Protein AF-A0A7W7VFX5-F1 (afdb_monomer)

Solvent-accessible surface area (backbone atoms only — not comparable to full-atom values): 17424 Å² total; per-residue (Å²): 132,71,77,41,64,63,96,66,53,49,67,55,54,52,58,44,56,65,53,54,77,73,55,81,74,46,81,63,92,45,73,46,78,49,72,49,99,90,44,59,33,40,24,37,66,71,34,35,37,36,69,44,30,36,23,69,52,32,65,64,52,46,64,48,51,53,58,31,52,53,50,45,40,73,73,45,44,69,74,45,79,44,63,26,80,81,29,77,55,56,93,85,45,57,77,94,73,54,53,69,41,9,60,61,17,50,51,39,42,74,52,67,22,59,46,31,45,31,29,53,55,90,73,25,24,44,33,45,36,60,20,34,89,73,65,49,88,62,16,29,31,35,39,37,41,29,56,29,66,49,74,49,70,83,47,47,70,57,32,23,78,75,29,70,55,42,39,26,36,54,62,40,39,51,87,42,29,55,60,39,43,54,53,57,67,74,54,85,52,61,83,67,44,51,50,43,36,68,21,36,74,55,32,51,67,38,40,71,83,47,80,56,54,56,96,88,57,56,40,51,63,55,45,54,52,40,53,51,45,36,50,33,49,66,70,72,42,68,66,72,70,52,41,68,82,42,43,81,62,49,67,66,60,37,31,74,72,59,50,29,41,78,78,48,73,42,87,36,97,91,49,99,57,60,26,34,32,33,29,33,67,87,78,63,53,36,26,42,35,43,80,48,76,80,96,56,79,35,26,49,49,40,82,47,81,81,77,75,76,79,87,126

pLDDT: mean 91.4, std 10.57, range [32.53, 98.56]

Radius of gyration: 27.79 Å; Cα contacts (8 Å, |Δi|>4): 516; chains: 1; bounding box: 71×41×81 Å

Nearest PDB structures (foldseek):
  1wj2-assembly1_A  TM=5.882E-01  e=2.064E+00  Arabidopsis thaliana
  6tc7-assembly1_AAA  TM=6.667E-01  e=5.594E+00  Glycine max
  6tca-assembly4_G  TM=7.191E-01  e=8.513E+00  Homo sapiens
  6tca-assembly3_E  TM=6.931E-01  e=9.455E+00  Homo sapiens

Structure (mmCIF, N/CA/C/O backbone):
data_AF-A0A7W7VFX5-F1
#
_entry.id   AF-A0A7W7VFX5-F1
#
loop_
_atom_site.group_PDB
_atom_site.id
_atom_site.type_symbol
_atom_site.label_atom_id
_atom_site.label_alt_id
_atom_site.label_comp_id
_atom_site.label_asym_id
_atom_site.label_entity_id
_atom_site.label_seq_id
_atom_site.pdbx_PDB_ins_code
_atom_site.Cartn_x
_atom_site.Cartn_y
_atom_site.Cartn_z
_atom_site.occupancy
_atom_site.B_iso_or_equiv
_atom_site.auth_seq_id
_atom_site.auth_comp_id
_atom_site.auth_asym_id
_atom_site.auth_atom_id
_atom_site.pdbx_PDB_model_num
ATOM 1 N N . MET A 1 1 ? -10.359 0.666 37.524 1.00 55.62 1 MET A N 1
ATOM 2 C CA . MET A 1 1 ? -11.045 0.035 36.383 1.00 55.62 1 MET A CA 1
ATOM 3 C C . MET A 1 1 ? -11.933 -1.031 36.972 1.00 55.62 1 MET A C 1
ATOM 5 O O . MET A 1 1 ? -11.445 -1.805 37.788 1.00 55.62 1 MET A O 1
ATOM 9 N N . THR A 1 2 ? -13.227 -0.952 36.695 1.00 68.56 2 THR A N 1
ATOM 10 C CA . THR A 1 2 ? -14.201 -1.969 37.089 1.00 68.56 2 THR A CA 1
ATOM 11 C C . THR A 1 2 ? -13.868 -3.254 36.339 1.00 68.56 2 THR A C 1
ATOM 13 O O . THR A 1 2 ? -13.457 -3.180 35.185 1.00 68.56 2 THR A O 1
ATOM 16 N N . ASP A 1 3 ? -13.962 -4.393 37.020 1.00 87.94 3 ASP A N 1
ATOM 17 C CA . ASP A 1 3 ? -13.802 -5.707 36.399 1.00 87.94 3 ASP A CA 1
ATOM 18 C C . ASP A 1 3 ? -15.063 -5.977 35.567 1.00 87.94 3 ASP A C 1
ATOM 20 O O . ASP A 1 3 ? -16.127 -6.241 36.130 1.00 87.94 3 ASP A O 1
ATOM 24 N N . GLU A 1 4 ? -14.975 -5.766 34.255 1.00 94.25 4 GLU A N 1
ATOM 25 C CA . GLU A 1 4 ? -16.132 -5.716 33.362 1.00 94.25 4 GLU A CA 1
ATOM 26 C C . GLU A 1 4 ? -15.809 -6.334 31.999 1.00 94.25 4 GLU A C 1
ATOM 28 O O . GLU A 1 4 ? -14.757 -6.077 31.409 1.00 94.25 4 GLU A O 1
ATOM 33 N N . ILE A 1 5 ? -16.731 -7.155 31.501 1.00 95.25 5 ILE A N 1
ATOM 34 C CA . ILE A 1 5 ? -16.738 -7.727 30.154 1.00 95.25 5 ILE A CA 1
ATOM 35 C C . ILE A 1 5 ? -18.142 -7.498 29.607 1.00 95.25 5 ILE A C 1
ATOM 37 O O . ILE A 1 5 ? -19.113 -7.688 30.341 1.00 95.25 5 ILE A O 1
ATOM 41 N N . VAL A 1 6 ? -18.252 -7.098 28.341 1.00 96.19 6 VAL A N 1
ATOM 42 C CA . VAL A 1 6 ? -19.557 -6.887 27.706 1.00 96.19 6 VAL A CA 1
ATOM 43 C C . VAL A 1 6 ? -20.391 -8.170 27.739 1.00 96.19 6 VAL A C 1
ATOM 45 O O . VAL A 1 6 ? -19.909 -9.251 27.393 1.00 96.19 6 VAL A O 1
ATOM 48 N N . ASP A 1 7 ? -21.658 -8.050 28.132 1.00 96.38 7 ASP A N 1
ATOM 49 C CA . ASP A 1 7 ? -22.622 -9.154 28.103 1.00 96.38 7 ASP A CA 1
ATOM 50 C C . ASP A 1 7 ? -23.243 -9.266 26.704 1.00 96.38 7 ASP A C 1
ATOM 52 O O . ASP A 1 7 ? -24.394 -8.902 26.467 1.00 96.38 7 ASP A O 1
ATOM 56 N N . ALA A 1 8 ? -22.431 -9.699 25.738 1.00 96.75 8 ALA A N 1
ATOM 57 C CA . ALA A 1 8 ? -22.843 -9.862 24.351 1.00 96.75 8 ALA A CA 1
ATOM 58 C C . ALA A 1 8 ? -22.261 -11.130 23.729 1.00 96.75 8 ALA A C 1
ATOM 60 O O . ALA A 1 8 ? -21.139 -11.556 24.017 1.00 96.75 8 ALA A O 1
ATOM 61 N N . SER A 1 9 ? -23.032 -11.726 22.821 1.00 98.00 9 SER A N 1
ATOM 62 C CA . SER A 1 9 ? -22.535 -12.836 22.007 1.00 98.00 9 SER A CA 1
ATOM 63 C C . SER A 1 9 ? -21.506 -12.347 20.975 1.00 98.00 9 SER A C 1
ATOM 65 O O . SER A 1 9 ? -21.605 -11.214 20.496 1.00 98.00 9 SER A O 1
ATOM 67 N N . PRO A 1 10 ? -20.549 -13.194 20.557 1.00 98.19 10 PRO A N 1
ATOM 68 C CA . PRO A 1 10 ? -19.647 -12.883 19.449 1.00 98.19 10 PRO A CA 1
ATOM 69 C C . PRO A 1 10 ? -20.377 -12.446 18.167 1.00 98.19 10 PRO A C 1
ATOM 71 O O . PRO A 1 10 ? -19.910 -11.553 17.467 1.00 98.19 10 PRO A O 1
ATOM 74 N N . GLU A 1 11 ? -21.534 -13.040 17.868 1.00 98.38 11 GLU A N 1
ATOM 75 C CA . GLU A 1 11 ? -22.373 -12.692 16.720 1.00 98.38 11 GLU A CA 1
ATOM 76 C C . GLU A 1 11 ? -22.960 -11.281 16.838 1.00 98.38 11 GLU A C 1
ATOM 78 O O . GLU A 1 11 ? -22.934 -10.527 15.865 1.00 98.38 11 GLU A O 1
ATOM 83 N N . GLN A 1 12 ? -23.445 -10.908 18.027 1.00 98.38 12 GLN A N 1
ATOM 84 C CA . GLN A 1 12 ? -23.925 -9.553 18.307 1.00 98.38 12 GLN A CA 1
ATOM 85 C C . GLN A 1 12 ? -22.792 -8.537 18.163 1.00 98.38 12 GLN A C 1
ATOM 87 O O . GLN A 1 12 ? -22.972 -7.518 17.506 1.00 98.38 12 GLN A O 1
ATOM 92 N N . VAL A 1 13 ? -21.602 -8.840 18.694 1.00 98.38 13 VAL A N 1
ATOM 93 C CA . VAL A 1 13 ? -20.427 -7.970 18.546 1.00 98.38 13 VAL A CA 1
ATOM 94 C C . VAL A 1 13 ? -20.084 -7.761 17.066 1.00 98.38 13 VAL A C 1
ATOM 96 O O . VAL A 1 13 ? -19.883 -6.624 16.652 1.00 98.38 13 VAL A O 1
ATOM 99 N N . VAL A 1 14 ? -20.073 -8.814 16.237 1.00 98.12 14 VAL A N 1
ATOM 100 C CA . VAL A 1 14 ? -19.849 -8.669 14.783 1.00 98.12 14 VAL A CA 1
ATOM 101 C C . VAL A 1 14 ? -20.925 -7.801 14.129 1.00 98.12 14 VAL A C 1
ATOM 103 O O . VAL A 1 14 ? -20.581 -6.933 13.332 1.00 98.12 14 VAL A O 1
ATOM 106 N N . ALA A 1 15 ? -22.200 -7.984 14.475 1.00 97.94 15 ALA A N 1
ATOM 107 C CA . ALA A 1 15 ? -23.288 -7.176 13.922 1.00 97.94 15 ALA A CA 1
ATOM 108 C C . ALA A 1 15 ? -23.163 -5.684 14.283 1.00 97.94 15 ALA A C 1
ATOM 110 O O . ALA A 1 15 ? -23.442 -4.827 13.444 1.00 97.94 15 ALA A O 1
ATOM 111 N N . VAL A 1 16 ? -22.699 -5.361 15.495 1.00 98.38 16 VAL A N 1
ATOM 112 C CA . VAL A 1 16 ? -22.400 -3.976 15.893 1.00 98.38 16 VAL A CA 1
ATOM 113 C C . VAL A 1 16 ? -21.209 -3.423 15.112 1.00 98.38 16 VAL A C 1
ATOM 115 O O . VAL A 1 16 ? -21.292 -2.315 14.591 1.00 98.38 16 VAL A O 1
ATOM 118 N N . ILE A 1 17 ? -20.134 -4.202 14.946 1.00 98.06 17 ILE A N 1
ATOM 119 C CA . ILE A 1 17 ? -18.950 -3.787 14.174 1.00 98.06 17 ILE A CA 1
ATOM 120 C C . ILE A 1 17 ? -19.313 -3.396 12.738 1.00 98.06 17 ILE A C 1
ATOM 122 O O . ILE A 1 17 ? -18.760 -2.439 12.202 1.00 98.06 17 ILE A O 1
ATOM 126 N N . GLU A 1 18 ? -20.238 -4.117 12.106 1.00 96.81 18 GLU A N 1
ATOM 127 C CA . GLU A 1 18 ? -20.680 -3.790 10.747 1.00 96.81 18 GLU A CA 1
ATOM 128 C C . GLU A 1 18 ? -21.424 -2.457 10.672 1.00 96.81 18 GLU A C 1
ATOM 130 O O . GLU A 1 18 ? -21.267 -1.738 9.691 1.00 96.81 18 GLU A O 1
ATOM 135 N N . GLN A 1 19 ? -22.174 -2.106 11.716 1.00 97.81 19 GLN A N 1
ATOM 136 C CA . GLN A 1 19 ? -22.872 -0.823 11.814 1.00 97.81 19 GLN A CA 1
ATOM 137 C C . GLN A 1 19 ? -21.924 0.32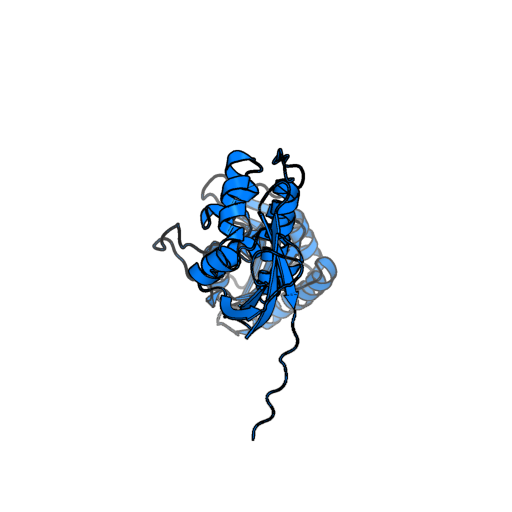8 12.177 1.00 97.81 19 GLN A C 1
ATOM 139 O O . GLN A 1 19 ? -22.171 1.468 11.791 1.00 97.81 19 GLN A O 1
ATOM 144 N N . MET A 1 20 ? -20.815 0.045 12.874 1.00 97.56 20 MET A N 1
ATOM 145 C CA . MET A 1 20 ? -19.829 1.066 13.250 1.00 97.56 20 MET A CA 1
ATOM 146 C C . MET A 1 20 ? -19.236 1.792 12.036 1.00 97.56 20 MET A C 1
ATOM 148 O O . MET A 1 20 ? -18.882 2.954 12.167 1.00 97.56 20 MET A O 1
ATOM 152 N N . ALA A 1 21 ? -19.146 1.154 10.863 1.00 91.88 21 ALA A N 1
ATOM 153 C CA . ALA A 1 21 ? -18.619 1.789 9.649 1.00 91.88 21 ALA A CA 1
ATOM 154 C C . ALA A 1 21 ? -19.492 2.953 9.131 1.00 91.88 21 ALA A C 1
ATOM 156 O O . ALA A 1 21 ? -18.992 3.822 8.419 1.00 91.88 21 ALA A O 1
ATOM 157 N N . ASP A 1 22 ? -20.774 2.978 9.506 1.00 94.88 22 ASP A N 1
ATOM 158 C CA . ASP A 1 22 ? -21.738 4.008 9.105 1.00 94.88 22 ASP A CA 1
ATOM 159 C C . ASP A 1 22 ? -21.928 5.098 10.181 1.00 94.88 22 ASP A C 1
ATOM 161 O O . ASP A 1 22 ? -22.740 6.013 10.009 1.00 94.88 22 ASP A O 1
ATOM 165 N N . LEU A 1 23 ? -21.202 5.019 11.305 1.00 96.38 23 LEU A N 1
ATOM 166 C CA . LEU A 1 23 ? -21.279 6.018 12.368 1.00 96.38 23 LEU A CA 1
ATOM 167 C C . LEU A 1 23 ? -20.702 7.371 11.912 1.00 96.38 23 LEU A C 1
ATOM 169 O O . LEU A 1 23 ? -19.750 7.429 11.131 1.00 96.38 23 LEU A O 1
ATOM 173 N N . PRO A 1 24 ? -21.244 8.492 12.419 1.00 94.62 24 PRO A N 1
ATOM 174 C CA . PRO A 1 24 ? -20.716 9.810 12.102 1.00 94.62 24 PRO A CA 1
ATOM 175 C C . PRO A 1 24 ? -19.323 10.014 12.707 1.00 94.62 24 PRO A C 1
ATOM 177 O O . PRO A 1 24 ? -19.035 9.564 13.819 1.00 94.62 24 PRO A O 1
ATOM 180 N N . TRP A 1 25 ? -18.489 10.764 11.990 1.00 93.06 25 TRP A N 1
ATOM 181 C CA . TRP A 1 25 ? -17.174 11.208 12.447 1.00 93.06 25 TRP A CA 1
ATOM 182 C C . TRP A 1 25 ? -17.279 12.599 13.091 1.00 93.06 25 TRP A C 1
ATOM 184 O O . TRP A 1 25 ? -17.949 13.463 12.519 1.00 93.06 25 TRP A O 1
ATOM 194 N N . PRO A 1 26 ? -16.654 12.842 14.258 1.00 91.19 26 PRO A N 1
ATOM 195 C CA . PRO A 1 26 ? -16.599 14.171 14.855 1.00 91.19 26 PRO A CA 1
ATOM 196 C C . PRO A 1 26 ? -15.702 15.113 14.050 1.00 91.19 26 PRO A C 1
ATOM 198 O O . PRO A 1 26 ? -14.710 14.694 13.451 1.00 91.19 26 PRO A O 1
ATOM 201 N N . ASP A 1 27 ? -16.016 16.406 14.116 1.00 85.38 27 ASP A N 1
ATOM 202 C CA . ASP A 1 27 ? -15.108 17.464 13.684 1.00 85.38 27 ASP A CA 1
ATOM 203 C C . ASP A 1 27 ? -14.115 17.779 14.820 1.00 85.38 27 ASP A C 1
ATOM 205 O O . ASP A 1 27 ? -14.511 18.171 15.918 1.00 85.38 27 ASP A O 1
ATOM 209 N N . GLY A 1 28 ? -12.812 17.652 14.561 1.00 85.88 28 GLY A N 1
ATOM 210 C CA . GLY A 1 28 ? -11.766 17.963 15.546 1.00 85.88 28 GLY A CA 1
ATOM 211 C C . GLY A 1 28 ? -11.535 16.857 16.584 1.00 85.88 28 GLY A C 1
ATOM 212 O O . GLY A 1 28 ? -11.651 15.677 16.275 1.00 85.88 28 GLY A O 1
ATOM 213 N N . ASP A 1 29 ? -11.165 17.235 17.810 1.00 85.81 29 ASP A N 1
ATOM 214 C CA . ASP A 1 29 ? -10.692 16.303 18.853 1.00 85.81 29 ASP A CA 1
ATOM 215 C C . ASP A 1 29 ? -11.802 15.796 19.799 1.00 85.81 29 ASP A C 1
ATOM 217 O O . ASP A 1 29 ? -11.522 15.210 20.849 1.00 85.81 29 ASP A O 1
ATOM 221 N N . GLU A 1 30 ? -13.070 16.047 19.469 1.00 92.25 30 GLU A N 1
ATOM 222 C CA . GLU A 1 30 ? -14.201 15.605 20.286 1.00 92.25 30 GLU A CA 1
ATOM 223 C C . GLU A 1 30 ? -14.422 14.089 20.176 1.00 92.25 30 GLU A C 1
ATOM 225 O O . GLU A 1 30 ? -14.208 13.478 19.128 1.00 92.25 30 GLU A O 1
ATOM 230 N N . TRP A 1 31 ? -14.875 13.479 21.275 1.00 95.12 31 TRP A N 1
ATOM 231 C CA . TRP A 1 31 ? -15.320 12.088 21.294 1.00 95.12 31 TRP A CA 1
ATOM 232 C C . TRP A 1 31 ? -16.848 12.038 21.270 1.00 95.12 31 TRP A C 1
ATOM 234 O O . TRP A 1 31 ? -17.496 12.685 22.092 1.00 95.12 31 TRP A O 1
ATOM 244 N N . LEU A 1 32 ? -17.423 11.257 20.354 1.00 96.38 32 LEU A N 1
ATOM 245 C CA . LEU A 1 32 ? -18.864 11.003 20.292 1.00 96.38 32 LEU A CA 1
ATOM 246 C C . LEU A 1 32 ? -19.178 9.669 20.955 1.00 96.38 32 LEU A C 1
ATOM 248 O O . LEU A 1 32 ? -18.632 8.647 20.554 1.00 96.38 32 LEU A O 1
ATOM 252 N N . GLU A 1 33 ? -20.076 9.668 21.929 1.00 97.50 33 GLU A N 1
ATOM 253 C CA . GLU A 1 33 ? -20.611 8.440 22.517 1.00 97.50 33 GLU A CA 1
ATOM 254 C C . GLU A 1 33 ? -21.741 7.889 21.643 1.00 97.50 33 GLU A C 1
ATOM 256 O O . GLU A 1 33 ? -22.510 8.646 21.041 1.00 97.50 33 GLU A O 1
ATOM 261 N N . TRP A 1 34 ? -21.842 6.567 21.562 1.00 98.12 34 TRP A N 1
ATOM 262 C CA . TRP A 1 34 ? -22.899 5.887 20.822 1.00 98.12 34 TRP A CA 1
ATOM 263 C C . TRP A 1 34 ? -23.291 4.578 21.502 1.00 98.12 34 TRP A C 1
ATOM 265 O O . TRP A 1 34 ? -22.509 3.986 22.244 1.00 98.12 34 TRP A O 1
ATOM 275 N N . GLU A 1 35 ? -24.505 4.119 21.206 1.00 98.00 35 GLU A N 1
ATOM 276 C CA . GLU A 1 35 ? -25.042 2.833 21.644 1.00 98.00 35 GLU A CA 1
ATOM 277 C C . GLU A 1 35 ? -25.682 2.132 20.438 1.00 98.00 35 GLU A C 1
ATOM 279 O O . GLU A 1 35 ? -26.505 2.724 19.735 1.00 98.00 35 GLU A O 1
ATOM 284 N N . ILE A 1 36 ? -25.298 0.880 20.181 1.00 97.88 36 ILE A N 1
ATOM 285 C CA . ILE A 1 36 ? -25.863 0.031 19.124 1.00 97.88 36 ILE A CA 1
ATOM 286 C C . ILE A 1 36 ? -26.136 -1.343 19.728 1.00 97.88 36 ILE A C 1
ATOM 288 O O . ILE A 1 36 ? -25.232 -1.976 20.265 1.00 97.88 36 ILE A O 1
ATOM 292 N N . ASP A 1 37 ? -27.381 -1.813 19.638 1.00 96.44 37 ASP A N 1
ATOM 293 C CA . ASP A 1 37 ? -27.804 -3.123 20.153 1.00 96.44 37 ASP A CA 1
ATOM 294 C C . ASP A 1 37 ? -27.365 -3.385 21.612 1.00 96.44 37 ASP A C 1
ATOM 296 O O . ASP A 1 37 ? -26.966 -4.497 21.964 1.00 96.44 37 ASP A O 1
ATOM 300 N N . GLY A 1 38 ? -27.427 -2.351 22.462 1.00 96.88 38 GLY A N 1
ATOM 301 C CA . GLY A 1 38 ? -27.051 -2.409 23.880 1.00 96.88 38 GLY A CA 1
ATOM 302 C C . GLY A 1 38 ? -25.543 -2.421 24.153 1.00 96.88 38 GLY A C 1
ATOM 303 O O . GLY A 1 38 ? -25.141 -2.596 25.301 1.00 96.88 38 GLY A O 1
ATOM 304 N N . LEU A 1 39 ? -24.709 -2.262 23.122 1.00 97.88 39 LEU A N 1
ATOM 305 C CA . LEU A 1 39 ? -23.271 -2.066 23.258 1.00 97.88 39 LEU A CA 1
ATOM 306 C C . LEU A 1 39 ? -22.930 -0.587 23.121 1.00 97.88 39 LEU A C 1
ATOM 308 O O . LEU A 1 39 ? -23.283 0.054 22.130 1.00 97.88 39 LEU A O 1
ATOM 312 N N . GLU A 1 40 ? -22.210 -0.074 24.110 1.00 98.00 40 GLU A N 1
ATOM 313 C CA . GLU A 1 40 ? -21.736 1.302 24.144 1.00 98.00 40 GLU A CA 1
ATOM 314 C C . GLU A 1 40 ? -20.324 1.402 23.567 1.00 98.00 40 GLU A C 1
ATOM 316 O O . GLU A 1 40 ? -19.471 0.530 23.759 1.00 98.00 40 GLU A O 1
ATOM 321 N N . GLY A 1 41 ? -20.057 2.505 22.883 1.00 97.62 41 GLY A N 1
ATOM 322 C CA . GLY A 1 41 ? -18.732 2.806 22.381 1.00 97.62 41 GLY A CA 1
ATOM 323 C C . GLY A 1 41 ? -18.532 4.289 22.146 1.00 97.62 41 GLY A C 1
ATOM 324 O O . GLY A 1 41 ? -19.373 5.127 22.479 1.00 97.62 41 GLY A O 1
ATOM 325 N N . GLN A 1 42 ? -17.363 4.618 21.609 1.00 97.69 42 GLN A N 1
ATOM 326 C CA . GLN A 1 42 ? -16.977 6.000 21.369 1.00 97.69 42 GLN A CA 1
ATOM 327 C C . GLN A 1 42 ? -16.350 6.164 19.988 1.00 97.69 42 GLN A C 1
ATOM 329 O O . GLN A 1 42 ? -15.716 5.252 19.467 1.00 97.69 42 GLN A O 1
ATOM 334 N N . THR A 1 43 ? -16.501 7.335 19.389 1.00 97.31 43 THR A N 1
ATOM 335 C CA . THR A 1 43 ? -15.885 7.704 18.115 1.00 97.31 43 THR A CA 1
ATOM 336 C C . THR A 1 43 ? -14.966 8.891 18.330 1.00 97.31 43 THR A C 1
ATOM 338 O O . THR A 1 43 ? -15.389 9.880 18.916 1.00 97.31 43 THR A O 1
ATOM 341 N N . SER A 1 44 ? -13.741 8.817 17.821 1.00 95.06 44 SER A N 1
ATOM 342 C CA . SER A 1 44 ? -12.844 9.968 17.660 1.00 95.06 44 SER A CA 1
ATOM 343 C C . SER A 1 44 ? -12.662 10.294 16.177 1.00 95.06 44 SER A C 1
ATOM 345 O O . SER A 1 44 ? -13.169 9.577 15.318 1.00 95.06 44 SER A O 1
ATOM 347 N N . PHE A 1 45 ? -11.879 11.323 15.848 1.00 92.25 45 PHE A N 1
ATOM 348 C CA . PHE A 1 45 ? -11.528 11.641 14.455 1.00 92.25 45 PHE A CA 1
ATOM 349 C C . PHE A 1 45 ? -10.794 10.506 13.711 1.00 92.25 45 PHE A C 1
ATOM 351 O O . PHE A 1 45 ? -10.686 10.543 12.487 1.00 92.25 45 PHE A O 1
ATOM 358 N N . LEU A 1 46 ? -10.231 9.532 14.438 1.00 92.56 46 LEU A N 1
ATOM 359 C CA . LEU A 1 46 ? -9.407 8.462 13.872 1.00 92.56 46 LEU A CA 1
ATOM 360 C C . LEU A 1 46 ? -10.156 7.136 13.730 1.00 92.56 46 LEU A C 1
ATOM 362 O O . LEU A 1 46 ? -9.936 6.408 12.762 1.00 92.56 46 LEU A O 1
ATOM 366 N N . MET A 1 47 ? -10.980 6.785 14.719 1.00 96.19 47 MET A N 1
ATOM 367 C CA . MET A 1 47 ? -11.645 5.482 14.774 1.00 96.19 47 MET A CA 1
ATOM 368 C C . MET A 1 47 ? -12.939 5.491 15.595 1.00 96.19 47 MET A C 1
ATOM 370 O O . MET A 1 47 ? -13.109 6.301 16.509 1.00 96.19 47 MET A O 1
ATOM 374 N N . HIS A 1 48 ? -13.764 4.477 15.358 1.00 98.00 48 HIS A N 1
ATOM 375 C CA . HIS A 1 48 ? -14.791 4.006 16.281 1.00 98.00 48 HIS A CA 1
ATOM 376 C C . HIS A 1 48 ? -14.193 2.938 17.205 1.00 98.00 48 HIS A C 1
ATOM 378 O O . HIS A 1 48 ? -13.477 2.047 16.747 1.00 98.00 48 HIS A O 1
ATOM 384 N N . VAL A 1 49 ? -14.484 3.010 18.498 1.00 98.00 49 VAL A N 1
ATOM 385 C CA . VAL A 1 49 ? -13.977 2.117 19.542 1.00 98.00 49 VAL A CA 1
ATOM 386 C C . VAL A 1 49 ? -15.150 1.440 20.229 1.00 98.00 49 VAL A C 1
ATOM 388 O O . VAL A 1 49 ? -16.011 2.113 20.789 1.00 98.00 49 VAL A O 1
ATOM 391 N N . LEU A 1 50 ? -15.134 0.112 20.231 1.00 98.44 50 LEU A N 1
ATOM 392 C CA . LEU A 1 50 ? -16.024 -0.736 21.013 1.00 98.44 50 LEU A CA 1
ATOM 393 C C . LEU A 1 50 ? -15.200 -1.445 22.101 1.00 98.44 50 LEU A C 1
ATOM 395 O O . LEU A 1 50 ? -14.474 -2.400 21.791 1.00 98.44 50 LEU A O 1
ATOM 399 N N . PRO A 1 51 ? -15.254 -0.994 23.365 1.00 97.88 51 PRO A N 1
ATOM 400 C CA . PRO A 1 51 ? -14.652 -1.718 24.478 1.00 97.88 51 PRO A CA 1
ATOM 401 C C . PRO A 1 51 ? -15.322 -3.088 24.638 1.00 97.88 51 PRO A C 1
ATOM 403 O O . PRO A 1 51 ? -16.542 -3.177 24.679 1.00 97.88 51 PRO A O 1
ATOM 406 N N . LEU A 1 52 ? -14.537 -4.164 24.740 1.00 97.88 52 LEU A N 1
ATOM 407 C CA . LEU A 1 52 ? -15.065 -5.510 25.011 1.00 97.88 52 LEU A CA 1
ATOM 408 C C . LEU A 1 52 ? -14.905 -5.903 26.481 1.00 97.88 52 LEU A C 1
ATOM 410 O O . LEU A 1 52 ? -15.674 -6.711 26.995 1.00 97.88 52 LEU A O 1
ATOM 414 N N . GLY A 1 53 ? -13.901 -5.352 27.162 1.00 96.25 53 GLY A N 1
ATOM 415 C CA . GLY A 1 53 ? -13.747 -5.539 28.596 1.00 96.25 53 GLY A CA 1
ATOM 416 C C . GLY A 1 53 ? -12.393 -5.108 29.143 1.00 96.25 53 GLY A C 1
ATOM 417 O O . GLY A 1 53 ? -11.408 -4.982 28.409 1.00 96.25 53 GLY A O 1
ATOM 418 N N . ALA A 1 54 ? -12.360 -4.913 30.457 1.00 96.50 54 ALA A N 1
ATOM 419 C CA . ALA A 1 54 ? -11.172 -4.749 31.279 1.00 96.50 54 ALA A CA 1
ATOM 420 C C . ALA A 1 54 ? -11.355 -5.595 32.548 1.00 96.50 54 ALA A C 1
ATOM 422 O O . ALA A 1 54 ? -12.178 -5.270 33.395 1.00 96.50 54 ALA A O 1
ATOM 423 N N . THR A 1 55 ? -10.612 -6.692 32.678 1.00 96.31 55 THR A N 1
ATOM 424 C CA . THR A 1 55 ? -10.882 -7.727 33.685 1.00 96.31 55 THR A CA 1
ATOM 425 C C . THR A 1 55 ? -9.609 -8.314 34.281 1.00 96.31 55 THR A C 1
ATOM 427 O O . THR A 1 55 ? -8.562 -8.358 33.631 1.00 96.31 55 THR A O 1
ATOM 430 N N . SER A 1 56 ? -9.690 -8.786 35.524 1.00 95.19 56 SER A N 1
ATOM 431 C CA . SER A 1 56 ? -8.639 -9.623 36.110 1.00 95.19 56 SER A CA 1
ATOM 432 C C . SER A 1 56 ? -8.709 -11.083 35.625 1.00 95.19 56 SER A C 1
ATOM 434 O O . SER A 1 56 ? -7.714 -11.807 35.698 1.00 95.19 56 SER A O 1
ATOM 436 N N . ASP A 1 57 ? -9.849 -11.510 35.066 1.00 95.31 57 ASP A N 1
ATOM 437 C CA . ASP A 1 57 ? -10.071 -12.849 34.520 1.00 95.31 57 ASP A CA 1
ATOM 438 C C . ASP A 1 57 ? -9.742 -12.898 33.020 1.00 95.31 57 ASP A C 1
ATOM 440 O O . ASP A 1 57 ? -10.598 -12.783 32.136 1.00 95.31 57 ASP A O 1
ATOM 444 N N . ALA A 1 58 ? -8.459 -13.108 32.722 1.00 95.50 58 ALA A N 1
ATOM 445 C CA . ALA A 1 58 ? -7.980 -13.266 31.352 1.00 95.50 58 ALA A CA 1
ATOM 446 C C . ALA A 1 58 ? -8.719 -14.385 30.588 1.00 95.50 58 ALA A C 1
ATOM 448 O O . ALA A 1 58 ? -8.943 -14.260 29.385 1.00 95.50 58 ALA A O 1
ATOM 449 N N . ALA A 1 59 ? -9.123 -15.464 31.270 1.00 95.50 59 ALA A N 1
ATOM 450 C CA . ALA A 1 59 ? -9.770 -16.607 30.633 1.00 95.50 59 ALA A CA 1
ATOM 451 C C . ALA A 1 59 ? -11.206 -16.285 30.199 1.00 95.50 59 ALA A C 1
ATOM 453 O O . ALA A 1 59 ? -11.633 -16.722 29.122 1.00 95.50 59 ALA A O 1
ATOM 454 N N . ALA A 1 60 ? -11.935 -15.500 30.995 1.00 95.81 60 ALA A N 1
ATOM 455 C CA . ALA A 1 60 ? -13.248 -14.992 30.615 1.00 95.81 60 ALA A CA 1
ATOM 456 C C . ALA A 1 60 ? -13.154 -14.109 29.361 1.00 95.81 60 ALA A C 1
ATOM 458 O O . ALA A 1 60 ? -13.897 -14.325 28.401 1.00 95.81 60 ALA A O 1
ATOM 459 N N . LEU A 1 61 ? -12.171 -13.204 29.304 1.00 96.19 61 LEU A N 1
ATOM 460 C CA . LEU A 1 61 ? -11.969 -12.350 28.131 1.00 96.19 61 LEU A CA 1
ATOM 461 C C . LEU A 1 61 ? -11.582 -13.159 26.883 1.00 96.19 61 LEU A C 1
ATOM 463 O O . LEU A 1 61 ? -12.189 -12.991 25.825 1.00 96.19 61 LEU A O 1
ATOM 467 N N . THR A 1 62 ? -10.649 -14.110 27.013 1.00 96.31 62 THR A N 1
ATOM 468 C CA . THR A 1 62 ? -10.265 -15.024 25.921 1.00 96.31 62 THR A CA 1
ATOM 469 C C . THR A 1 62 ? -11.458 -15.842 25.401 1.00 96.31 62 THR A C 1
ATOM 471 O O . THR A 1 62 ? -11.531 -16.146 24.204 1.00 96.31 62 THR A O 1
ATOM 474 N N . SER A 1 63 ? -12.403 -16.199 26.279 1.00 96.62 63 SER A N 1
ATOM 475 C CA . SER A 1 63 ? -13.612 -16.950 25.913 1.00 96.62 63 SER A CA 1
ATOM 476 C C . SER A 1 63 ? -14.568 -16.144 25.028 1.00 96.62 63 SER A C 1
ATOM 478 O O . SER A 1 63 ? -15.296 -16.748 24.241 1.00 96.62 63 SER A O 1
ATOM 480 N N . LEU A 1 64 ? -14.522 -14.809 25.090 1.00 97.19 64 LEU A N 1
ATOM 481 C CA . LEU A 1 64 ? -15.237 -13.908 24.180 1.00 97.19 64 LEU A CA 1
ATOM 482 C C . LEU A 1 64 ? -14.441 -13.651 22.886 1.00 97.19 64 LEU A C 1
ATOM 484 O O . LEU A 1 64 ? -14.972 -13.793 21.781 1.00 97.19 64 LEU A O 1
ATOM 488 N N . THR A 1 65 ? -13.155 -13.305 22.995 1.00 97.81 65 THR A N 1
ATOM 489 C CA . THR A 1 65 ? -12.343 -12.841 21.852 1.00 97.81 65 THR A CA 1
ATOM 490 C C . THR A 1 65 ? -11.948 -13.959 20.884 1.00 97.81 65 THR A C 1
ATOM 492 O O . THR A 1 65 ? -11.795 -13.719 19.679 1.00 97.81 65 THR A O 1
ATOM 495 N N . THR A 1 66 ? -11.824 -15.203 21.363 1.00 97.81 66 THR A N 1
ATOM 496 C CA . THR A 1 66 ? -11.463 -16.352 20.515 1.00 97.81 66 THR A CA 1
ATOM 497 C C . THR A 1 66 ? -12.576 -16.720 19.524 1.00 97.81 66 THR A C 1
ATOM 499 O O . THR A 1 66 ? -12.283 -16.826 18.327 1.00 97.81 66 THR A O 1
ATOM 502 N N . PRO A 1 67 ? -13.843 -16.923 19.943 1.00 98.25 67 PRO A N 1
ATOM 503 C CA . PRO A 1 67 ? -14.947 -17.109 19.003 1.00 98.25 67 PRO A CA 1
ATOM 504 C C . PRO A 1 67 ? -15.153 -15.901 18.086 1.00 98.25 67 PRO A C 1
ATOM 506 O O . PRO A 1 67 ? -15.328 -16.093 16.884 1.00 98.25 67 PRO A O 1
ATOM 509 N N . LEU A 1 68 ? -15.043 -14.678 18.618 1.00 98.31 68 LEU A N 1
ATOM 510 C CA . LEU A 1 68 ? -15.151 -13.446 17.833 1.00 98.31 68 LEU A CA 1
ATOM 511 C C . LEU A 1 68 ? -14.134 -13.414 16.684 1.00 98.31 68 LEU A C 1
ATOM 513 O O . LEU A 1 68 ? -14.505 -13.193 15.534 1.00 98.31 68 LEU A O 1
ATOM 517 N N . SER A 1 69 ? -12.868 -13.736 16.963 1.00 97.94 69 SER A N 1
ATOM 518 C CA . SER A 1 69 ? -11.823 -13.827 15.933 1.00 97.94 69 SER A CA 1
ATOM 519 C C . SER A 1 69 ? -12.148 -14.863 14.853 1.00 97.94 69 SER A C 1
ATOM 521 O O . SER A 1 69 ? -11.865 -14.640 13.680 1.00 97.94 69 SER A O 1
ATOM 523 N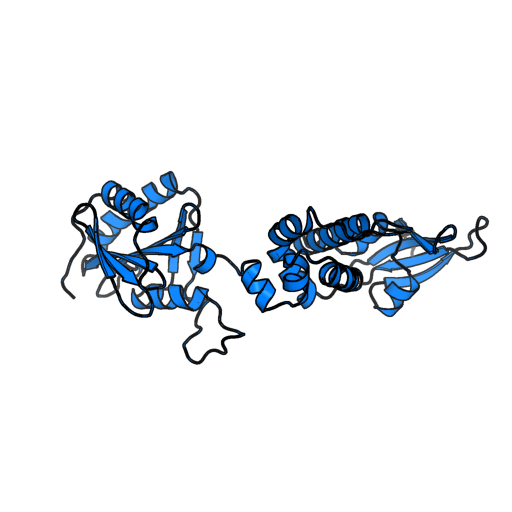 N . LYS A 1 70 ? -12.746 -16.005 15.222 1.00 98.06 70 LYS A N 1
ATOM 524 C CA . LYS A 1 70 ? -13.142 -17.040 14.252 1.00 98.06 70 LYS A CA 1
ATOM 525 C C . LYS A 1 70 ? -14.299 -16.584 13.367 1.00 98.06 70 LYS A C 1
ATOM 527 O O . LYS A 1 70 ? -14.296 -16.893 12.178 1.00 98.06 70 LYS A O 1
ATOM 532 N N . LEU A 1 71 ? -15.277 -15.875 13.928 1.00 98.38 71 LEU A N 1
ATOM 533 C CA . LEU A 1 71 ? -16.366 -15.286 13.148 1.00 98.38 71 LEU A CA 1
ATOM 534 C C . LEU A 1 71 ? -15.839 -14.201 12.208 1.00 98.38 71 LEU A C 1
ATOM 536 O O . LEU A 1 71 ? -16.212 -14.185 11.040 1.00 98.38 71 LEU A O 1
ATOM 540 N N . ALA A 1 72 ? -14.913 -13.363 12.674 1.00 97.56 72 ALA A N 1
ATOM 541 C CA . ALA A 1 72 ? -14.237 -12.364 11.851 1.00 97.56 72 ALA A CA 1
ATOM 542 C C . ALA A 1 72 ? -13.475 -13.003 10.672 1.00 97.56 72 ALA A C 1
ATOM 544 O O . ALA A 1 72 ? -13.625 -12.557 9.534 1.00 97.56 72 ALA A O 1
ATOM 545 N N . ASP A 1 73 ? -12.745 -14.102 10.908 1.00 96.94 73 ASP A N 1
ATOM 546 C CA . ASP A 1 73 ? -12.082 -14.883 9.850 1.00 96.94 73 ASP A CA 1
ATOM 547 C C . ASP A 1 73 ? -13.092 -15.398 8.800 1.00 96.94 73 ASP A C 1
ATOM 549 O O . ASP A 1 73 ? -12.818 -15.381 7.600 1.00 96.94 73 ASP A O 1
ATOM 553 N N . GLN A 1 74 ? -14.281 -15.836 9.227 1.00 97.44 74 GLN A N 1
ATOM 554 C CA . GLN A 1 74 ? -15.343 -16.289 8.318 1.00 97.44 74 GLN A CA 1
ATOM 555 C C . GLN A 1 74 ? -16.004 -15.132 7.562 1.00 97.44 74 GLN A C 1
ATOM 557 O O . GLN A 1 74 ? -16.382 -15.294 6.402 1.00 97.44 74 GLN A O 1
ATOM 562 N N . ARG A 1 75 ? -16.163 -13.979 8.219 1.00 97.00 75 ARG A N 1
ATOM 563 C CA . ARG A 1 75 ? -16.924 -12.842 7.703 1.00 97.00 75 ARG A CA 1
ATOM 564 C C . ARG A 1 75 ? -16.112 -11.955 6.763 1.00 97.00 75 ARG A C 1
ATOM 566 O O . ARG A 1 75 ? -16.613 -11.587 5.704 1.00 97.00 75 ARG A O 1
ATOM 573 N N . TRP A 1 76 ? -14.870 -11.644 7.128 1.00 95.62 76 TRP A N 1
ATOM 574 C CA . TRP A 1 76 ? -13.998 -10.702 6.412 1.00 95.62 76 TRP A CA 1
ATOM 575 C C . TRP A 1 76 ? -12.770 -11.370 5.777 1.00 95.62 76 TRP A C 1
ATOM 577 O O . TRP A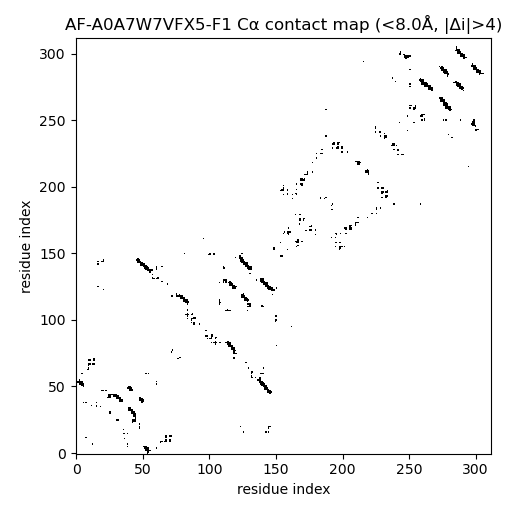 1 76 ? -11.981 -10.723 5.085 1.00 95.62 76 TRP A O 1
ATOM 587 N N . GLY A 1 77 ? -12.612 -12.683 5.952 1.00 94.44 77 GLY A N 1
ATOM 588 C CA . GLY A 1 77 ? -11.599 -13.472 5.265 1.00 94.44 77 GLY A CA 1
ATOM 589 C C . GLY A 1 77 ? -10.215 -13.343 5.893 1.00 94.44 77 GLY A C 1
ATOM 590 O O . GLY A 1 77 ? -9.980 -13.788 7.013 1.00 94.44 77 GLY A O 1
ATOM 591 N N . VAL A 1 78 ? -9.250 -12.812 5.134 1.00 91.44 78 VAL A N 1
ATOM 592 C CA . VAL A 1 78 ? -7.835 -12.834 5.535 1.00 91.44 78 VAL A CA 1
ATOM 593 C C . VAL A 1 78 ? -7.612 -11.975 6.777 1.00 91.44 78 VAL A C 1
ATOM 595 O O . VAL A 1 78 ? -7.808 -10.761 6.750 1.00 91.44 78 VAL A O 1
ATOM 598 N N . ARG A 1 79 ? -7.118 -12.618 7.837 1.00 94.38 79 ARG A N 1
ATOM 599 C CA . ARG A 1 79 ? -6.603 -11.954 9.032 1.00 94.38 79 ARG A CA 1
ATOM 600 C C . ARG A 1 79 ? -5.160 -11.521 8.836 1.00 94.38 79 ARG A C 1
ATOM 602 O O . ARG A 1 79 ? -4.287 -12.333 8.526 1.00 94.38 79 ARG A O 1
ATOM 609 N N . TYR A 1 80 ? -4.907 -10.257 9.117 1.00 94.25 80 TYR A N 1
ATOM 610 C CA . TYR A 1 80 ? -3.589 -9.648 9.140 1.00 94.25 80 TYR A CA 1
ATOM 611 C C . TYR A 1 80 ? -3.130 -9.424 10.581 1.00 94.25 80 TYR A C 1
ATOM 613 O O . TYR A 1 80 ? -3.926 -9.370 11.521 1.00 94.25 80 TYR A O 1
ATOM 621 N N . ARG A 1 81 ? -1.816 -9.273 10.750 1.00 94.62 81 ARG A N 1
ATOM 622 C CA . ARG A 1 81 ? -1.197 -8.871 12.013 1.00 94.62 81 ARG A CA 1
ATOM 623 C C . ARG A 1 81 ? -0.707 -7.438 11.886 1.00 94.62 81 ARG A C 1
ATOM 625 O O . ARG A 1 81 ? 0.005 -7.114 10.938 1.00 94.62 81 ARG A O 1
ATOM 632 N N . PHE A 1 82 ? -1.060 -6.612 12.857 1.00 95.19 82 PHE A N 1
ATOM 633 C CA . PHE A 1 82 ? -0.506 -5.282 13.033 1.00 95.19 82 PHE A CA 1
ATOM 634 C C . PHE A 1 82 ? 0.476 -5.311 14.204 1.00 95.19 82 PHE A C 1
ATOM 636 O O . PHE A 1 82 ? 0.091 -5.633 15.325 1.00 95.19 82 PHE A O 1
ATOM 643 N N . ASP A 1 83 ? 1.748 -5.042 13.922 1.00 94.44 83 ASP A N 1
ATOM 644 C CA . ASP A 1 83 ? 2.821 -4.982 14.916 1.00 94.44 83 ASP A CA 1
ATOM 645 C C . ASP A 1 83 ? 3.024 -3.523 15.326 1.00 94.44 83 ASP A C 1
ATOM 647 O O . ASP A 1 83 ? 3.639 -2.740 14.597 1.00 94.44 83 ASP A O 1
ATOM 651 N N . ALA A 1 84 ? 2.460 -3.153 16.475 1.00 95.19 84 ALA A N 1
ATOM 652 C CA . ALA A 1 84 ? 2.478 -1.784 16.963 1.00 95.19 84 ALA A CA 1
ATOM 653 C C . ALA A 1 84 ? 3.889 -1.346 17.373 1.00 95.19 84 ALA A C 1
ATOM 655 O O . ALA A 1 84 ? 4.172 -0.153 17.394 1.00 95.19 84 ALA A O 1
ATOM 656 N N . THR A 1 85 ? 4.807 -2.274 17.654 1.00 93.62 85 THR A N 1
ATOM 657 C CA . THR A 1 85 ? 6.179 -1.928 18.068 1.00 93.62 85 THR A CA 1
ATOM 658 C C . THR A 1 85 ? 6.994 -1.271 16.952 1.00 93.62 85 THR A C 1
ATOM 660 O O . THR A 1 85 ? 8.000 -0.619 17.220 1.00 93.62 85 THR A O 1
ATOM 663 N N . ARG A 1 86 ? 6.546 -1.397 15.697 1.00 91.38 86 ARG A N 1
ATOM 664 C CA . ARG A 1 86 ? 7.222 -0.844 14.516 1.00 91.38 86 ARG A CA 1
ATOM 665 C C . ARG A 1 86 ? 6.916 0.627 14.244 1.00 91.38 86 ARG A C 1
ATOM 667 O O . ARG A 1 86 ? 7.594 1.212 13.406 1.00 91.38 86 ARG A O 1
ATOM 674 N N . PHE A 1 87 ? 5.898 1.189 14.893 1.00 93.00 87 PHE A N 1
ATOM 675 C CA . PHE A 1 87 ? 5.375 2.522 14.591 1.00 93.00 87 PHE A CA 1
ATOM 676 C C . PHE A 1 87 ? 5.311 3.347 15.873 1.00 93.00 87 PHE A C 1
ATOM 678 O O . PHE A 1 87 ? 4.408 3.184 16.700 1.00 93.00 87 PHE A O 1
ATOM 685 N N . THR A 1 88 ? 6.323 4.181 16.073 1.00 93.19 88 THR A N 1
ATOM 686 C CA . THR A 1 88 ? 6.574 4.881 17.339 1.00 93.19 88 THR A CA 1
ATOM 687 C C . THR A 1 88 ? 6.559 6.393 1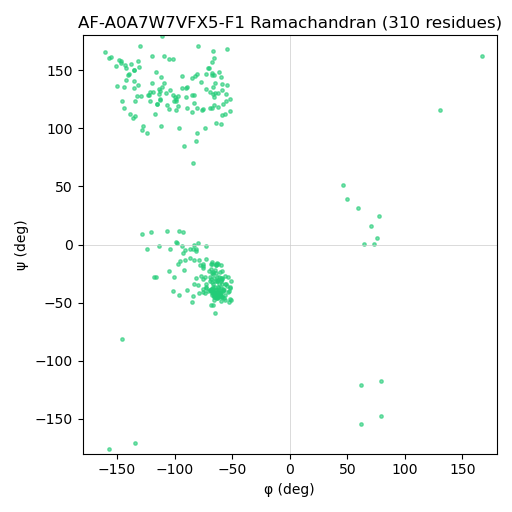7.195 1.00 93.19 88 THR A C 1
ATOM 689 O O . THR A 1 88 ? 6.966 7.070 18.131 1.00 93.19 88 THR A O 1
ATOM 692 N N . ASP A 1 89 ? 6.111 6.916 16.054 1.00 91.44 89 ASP A N 1
ATOM 693 C CA . ASP A 1 89 ? 6.066 8.359 15.844 1.00 91.44 89 ASP A CA 1
ATOM 694 C C . ASP A 1 89 ? 5.065 9.008 16.799 1.00 91.44 89 ASP A C 1
ATOM 696 O O . ASP A 1 89 ? 4.014 8.450 17.137 1.00 91.44 89 ASP A O 1
ATOM 700 N N . ASP A 1 90 ? 5.405 10.211 17.218 1.00 90.44 90 ASP A N 1
ATOM 701 C CA . ASP A 1 90 ? 4.693 10.998 18.210 1.00 90.44 90 ASP A CA 1
ATOM 702 C C . ASP A 1 90 ? 4.535 12.451 17.735 1.00 90.44 90 ASP A C 1
ATOM 704 O O . ASP A 1 90 ? 4.794 12.782 16.576 1.00 90.44 90 ASP A O 1
ATOM 708 N N . ALA A 1 91 ? 4.067 13.322 18.630 1.00 86.19 91 ALA A N 1
ATOM 709 C CA . ALA A 1 91 ? 3.844 14.733 18.329 1.00 86.19 91 ALA A CA 1
ATOM 710 C C . ALA A 1 91 ? 5.134 15.508 17.996 1.00 86.19 91 ALA A C 1
ATOM 712 O O . ALA A 1 91 ? 5.047 16.583 17.404 1.00 86.19 91 ALA A O 1
ATOM 713 N N . ASP A 1 92 ? 6.305 14.972 18.354 1.00 90.31 92 ASP A N 1
ATOM 714 C CA . ASP A 1 92 ? 7.606 15.591 18.095 1.00 90.31 92 ASP A CA 1
ATOM 715 C C . ASP A 1 92 ? 8.228 15.100 16.775 1.00 90.31 92 ASP A C 1
ATOM 717 O O . ASP A 1 92 ? 9.248 15.629 16.322 1.00 90.31 92 ASP A O 1
ATOM 721 N N . THR A 1 93 ? 7.623 14.099 16.129 1.00 89.12 93 THR A N 1
ATOM 722 C CA . THR A 1 93 ? 8.097 13.565 14.850 1.00 89.12 93 THR A CA 1
ATOM 723 C C . THR A 1 93 ? 7.821 14.551 13.714 1.00 89.12 93 THR A C 1
ATOM 725 O O . THR A 1 93 ? 6.716 15.077 13.589 1.00 89.12 93 THR A O 1
ATOM 728 N N . ASP A 1 94 ? 8.817 14.789 12.849 1.00 83.75 94 ASP A N 1
ATOM 729 C CA . ASP A 1 94 ? 8.661 15.667 11.681 1.00 83.75 94 ASP A CA 1
ATOM 730 C C . ASP A 1 94 ? 7.473 15.184 10.823 1.00 83.75 94 ASP A C 1
ATOM 732 O O . ASP A 1 94 ? 7.500 14.029 10.372 1.00 83.75 94 ASP A O 1
ATOM 736 N N . PRO A 1 95 ? 6.459 16.035 10.554 1.00 78.75 95 PRO A N 1
ATOM 737 C CA . PRO A 1 95 ? 5.297 15.674 9.745 1.00 78.75 95 PRO A CA 1
ATOM 738 C C . PRO A 1 95 ? 5.635 15.040 8.390 1.00 78.75 95 PRO A C 1
ATOM 740 O O . PRO A 1 95 ? 4.889 14.186 7.916 1.00 78.75 95 PRO A O 1
ATOM 743 N N . ALA A 1 96 ? 6.762 15.404 7.767 1.00 74.81 96 ALA A N 1
ATOM 744 C CA . ALA A 1 96 ? 7.197 14.801 6.504 1.00 74.81 96 ALA A CA 1
ATOM 745 C C . ALA A 1 96 ? 7.614 13.324 6.661 1.00 74.81 96 ALA A C 1
ATOM 747 O O . ALA A 1 96 ? 7.472 12.518 5.734 1.00 74.81 96 ALA A O 1
ATOM 748 N N . SER A 1 97 ? 8.106 12.967 7.847 1.00 79.69 97 SER A N 1
ATOM 749 C CA . SER A 1 97 ? 8.565 11.624 8.211 1.00 79.69 97 SER A CA 1
ATOM 750 C C . SER A 1 97 ? 7.512 10.778 8.929 1.00 79.69 97 SER A C 1
ATOM 752 O O . SER A 1 97 ? 7.674 9.563 8.987 1.00 79.69 97 SER A O 1
ATOM 754 N N . TYR A 1 98 ? 6.424 11.395 9.405 1.00 83.62 98 TYR A N 1
ATOM 755 C CA . TYR A 1 98 ? 5.383 10.736 10.195 1.00 83.62 98 TYR A CA 1
ATOM 756 C C . TYR A 1 98 ? 4.750 9.552 9.450 1.00 83.62 98 TYR A C 1
ATOM 758 O O . TYR A 1 98 ? 4.182 9.698 8.364 1.00 83.62 98 TYR A O 1
ATOM 766 N N . ASP A 1 99 ? 4.835 8.356 10.022 1.00 86.38 99 ASP A N 1
ATOM 767 C CA . ASP A 1 99 ? 4.093 7.182 9.593 1.00 86.38 99 ASP A CA 1
ATOM 768 C C . ASP A 1 99 ? 2.718 7.204 10.257 1.00 86.38 99 ASP A C 1
ATOM 770 O O . ASP A 1 99 ? 2.576 7.040 11.469 1.00 86.38 99 ASP A O 1
ATOM 774 N N . ARG A 1 100 ? 1.669 7.351 9.447 1.00 88.44 100 ARG A N 1
ATOM 775 C CA . ARG A 1 100 ? 0.283 7.380 9.933 1.00 88.44 100 ARG A CA 1
ATOM 776 C C . ARG A 1 100 ? -0.088 6.177 10.802 1.00 88.44 100 ARG A C 1
ATOM 778 O O . ARG A 1 100 ? -0.920 6.307 11.692 1.00 88.44 100 ARG A O 1
ATOM 785 N N . ARG A 1 101 ? 0.556 5.019 10.607 1.00 92.19 101 ARG A N 1
ATOM 786 C CA . ARG A 1 101 ? 0.337 3.817 11.431 1.00 92.19 101 ARG A CA 1
ATOM 787 C C . ARG A 1 101 ? 0.744 4.012 12.893 1.00 92.19 101 ARG A C 1
ATOM 789 O O . ARG A 1 101 ? 0.298 3.249 13.747 1.00 92.19 101 ARG A O 1
ATOM 796 N N . SER A 1 102 ? 1.534 5.034 13.208 1.00 94.12 102 SER A N 1
ATOM 797 C CA . SER A 1 102 ? 1.935 5.360 14.576 1.00 94.12 102 SER A CA 1
ATOM 798 C C . SER A 1 102 ? 0.746 5.753 15.462 1.00 94.12 102 SER A C 1
ATOM 800 O O . SER A 1 102 ? 0.731 5.397 16.642 1.00 94.12 102 SER A O 1
ATOM 802 N N . ALA A 1 103 ? -0.307 6.362 14.899 1.00 92.75 103 ALA A N 1
ATOM 803 C CA . ALA A 1 103 ? -1.526 6.692 15.640 1.00 92.75 103 ALA A CA 1
ATOM 804 C C . ALA A 1 103 ? -2.288 5.443 16.148 1.00 92.75 103 ALA A C 1
ATOM 806 O O . ALA A 1 103 ? -2.402 5.284 17.368 1.00 92.75 103 ALA A O 1
ATOM 807 N N . PRO A 1 104 ? -2.743 4.494 15.296 1.00 95.06 104 PRO A N 1
ATOM 808 C CA . PRO A 1 104 ? -3.352 3.254 15.782 1.00 95.06 104 PRO A CA 1
ATOM 809 C C . PRO A 1 104 ? -2.379 2.401 16.609 1.00 95.06 104 PRO A C 1
ATOM 811 O O . PRO A 1 104 ? -2.805 1.734 17.550 1.00 95.06 104 PRO A O 1
ATOM 814 N N . ALA A 1 105 ? -1.070 2.446 16.339 1.00 96.12 105 ALA A N 1
ATOM 815 C CA . ALA A 1 105 ? -0.081 1.742 17.157 1.00 96.12 105 ALA A CA 1
ATOM 816 C C . ALA A 1 105 ? -0.010 2.266 18.599 1.00 96.12 105 ALA A C 1
ATOM 818 O O . ALA A 1 105 ? 0.078 1.467 19.533 1.00 96.12 105 ALA A O 1
ATOM 819 N N . SER A 1 106 ? -0.108 3.583 18.801 1.00 95.12 106 SER A N 1
ATOM 820 C CA . SER A 1 106 ? -0.183 4.186 20.137 1.00 95.12 106 SER A CA 1
ATOM 821 C C . SER A 1 106 ? -1.373 3.654 20.939 1.00 95.12 106 SER A C 1
ATOM 823 O O . SER A 1 106 ? -1.246 3.344 22.121 1.00 95.12 106 SER A O 1
ATOM 825 N N . LEU A 1 107 ? -2.511 3.443 20.278 1.00 94.06 107 LEU A N 1
ATOM 826 C CA . LEU A 1 107 ? -3.740 2.950 20.899 1.00 94.06 107 LEU A CA 1
ATOM 827 C C . LEU A 1 107 ? -3.668 1.465 21.253 1.00 94.06 107 LEU A C 1
ATOM 829 O O . LEU A 1 107 ? -4.051 1.074 22.355 1.00 94.06 107 LEU A O 1
ATOM 833 N N . VAL A 1 108 ? -3.105 0.646 20.360 1.00 96.81 108 VAL A N 1
ATOM 834 C CA . VAL A 1 108 ? -2.810 -0.769 20.643 1.00 96.81 108 VAL A CA 1
ATOM 835 C C . VAL A 1 108 ? -1.921 -0.884 21.889 1.00 96.81 108 VAL A C 1
ATOM 837 O O . VAL A 1 108 ? -2.229 -1.660 22.798 1.00 96.81 108 VAL A O 1
ATOM 840 N N . ARG A 1 109 ? -0.891 -0.030 21.995 1.00 96.25 109 ARG A N 1
ATOM 841 C CA . ARG A 1 109 ? -0.019 0.051 23.179 1.00 96.25 109 ARG A CA 1
ATOM 842 C C . ARG A 1 109 ? -0.732 0.577 24.422 1.00 96.25 109 ARG A C 1
ATOM 844 O O . ARG A 1 109 ? -0.491 0.065 25.510 1.00 96.25 109 ARG A O 1
ATOM 851 N N . ALA A 1 110 ? -1.633 1.550 24.292 1.00 94.19 110 ALA A N 1
ATOM 852 C CA . ALA A 1 110 ? -2.424 2.069 25.413 1.00 94.19 110 ALA A CA 1
ATOM 853 C C . ALA A 1 110 ? -3.354 1.001 26.023 1.00 94.19 110 ALA A C 1
ATOM 855 O O . ALA A 1 110 ? -3.632 1.010 27.227 1.00 94.19 110 ALA A O 1
ATOM 856 N N . LEU A 1 111 ? -3.781 0.028 25.213 1.00 94.62 111 LEU A N 1
ATOM 857 C CA . LEU A 1 111 ? -4.496 -1.170 25.661 1.00 94.62 111 LEU A CA 1
ATOM 858 C C . LEU A 1 111 ? -3.564 -2.250 26.241 1.00 94.62 111 LEU A C 1
ATOM 860 O O . LEU A 1 111 ? -4.036 -3.294 26.682 1.00 94.62 111 LEU A O 1
ATOM 864 N N . GLY A 1 112 ? -2.256 -2.001 26.312 1.00 95.31 112 GLY A N 1
ATOM 865 C CA . GLY A 1 112 ? -1.264 -2.917 26.874 1.00 95.31 112 GLY A CA 1
ATOM 866 C C . GLY A 1 112 ? -0.897 -4.071 25.945 1.00 95.31 112 GLY A C 1
ATOM 867 O O . GLY A 1 112 ? -0.490 -5.121 26.433 1.00 95.31 112 GLY A O 1
ATOM 868 N N . SER A 1 113 ? -1.073 -3.907 24.631 1.00 96.31 113 SER A N 1
ATOM 869 C CA . SER A 1 113 ? -0.654 -4.891 23.636 1.00 96.31 113 SER A CA 1
ATOM 870 C C . SER A 1 113 ? 0.425 -4.326 22.713 1.00 96.31 113 SER A C 1
ATOM 872 O O . SER A 1 113 ? 0.428 -3.146 22.374 1.00 96.31 113 SER A O 1
ATOM 874 N N . ASP A 1 114 ? 1.309 -5.200 22.245 1.00 96.19 114 ASP A N 1
ATOM 875 C CA . ASP A 1 114 ? 2.286 -4.893 21.196 1.00 96.19 114 ASP A CA 1
ATOM 876 C C . ASP A 1 114 ? 1.751 -5.210 19.795 1.00 96.19 114 ASP A C 1
ATOM 878 O O . ASP A 1 114 ? 2.353 -4.854 18.783 1.00 96.19 114 ASP A O 1
ATOM 882 N N . ASN A 1 115 ? 0.641 -5.946 19.715 1.00 95.88 115 ASN A N 1
ATOM 883 C CA . ASN A 1 115 ? 0.107 -6.449 18.459 1.00 95.88 115 ASN A CA 1
ATOM 884 C C . ASN A 1 115 ? -1.420 -6.429 18.450 1.00 95.88 115 ASN A C 1
ATOM 886 O O . ASN A 1 115 ? -2.074 -6.559 19.484 1.00 95.88 115 ASN A O 1
ATOM 890 N N . ALA A 1 116 ? -1.987 -6.351 17.255 1.00 97.62 116 ALA A N 1
ATOM 891 C CA . ALA A 1 116 ? -3.412 -6.525 17.038 1.00 97.62 116 ALA A CA 1
ATOM 892 C C . ALA A 1 116 ? -3.669 -7.434 15.834 1.00 97.62 116 ALA A C 1
ATOM 894 O O . ALA A 1 116 ? -2.872 -7.485 14.888 1.00 97.62 116 ALA A O 1
ATOM 895 N N . ALA A 1 117 ? -4.785 -8.155 15.872 1.00 97.69 117 ALA A N 1
ATOM 896 C CA . ALA A 1 117 ? -5.332 -8.801 14.688 1.00 97.69 117 ALA A CA 1
ATOM 897 C C . ALA A 1 117 ? -6.197 -7.787 13.940 1.00 97.69 117 ALA A C 1
ATOM 899 O O . ALA A 1 117 ? -6.882 -6.987 14.574 1.00 97.69 117 ALA A O 1
ATOM 900 N N . TRP A 1 118 ? -6.191 -7.814 12.610 1.00 97.81 118 TRP A N 1
ATOM 901 C CA . TRP A 1 118 ? -7.122 -6.985 11.853 1.00 97.81 118 TRP A CA 1
ATOM 902 C C . TRP A 1 118 ? -7.584 -7.628 10.551 1.00 97.81 118 TRP A C 1
ATOM 904 O O . TRP A 1 118 ? -6.903 -8.484 9.983 1.00 97.81 118 TRP A O 1
ATOM 914 N N . TRP A 1 119 ? -8.744 -7.187 10.078 1.00 97.25 119 TRP A N 1
ATOM 915 C CA . TRP A 1 119 ? -9.384 -7.633 8.846 1.00 97.25 119 TRP A CA 1
ATOM 916 C C . TRP A 1 119 ? -9.812 -6.424 8.024 1.00 97.25 119 TRP A C 1
ATOM 918 O O . TRP A 1 119 ? -10.091 -5.357 8.570 1.00 97.25 119 TRP A O 1
ATOM 928 N N . ARG A 1 120 ? -9.882 -6.591 6.704 1.00 95.06 120 ARG A N 1
ATOM 929 C CA . ARG A 1 120 ? -10.417 -5.562 5.811 1.00 95.06 120 ARG A CA 1
ATOM 930 C C . ARG A 1 120 ? -11.923 -5.765 5.644 1.00 95.06 120 ARG A C 1
ATOM 932 O O . ARG A 1 120 ? -12.344 -6.840 5.229 1.00 95.06 120 ARG A O 1
ATOM 939 N N . SER A 1 121 ? -12.698 -4.713 5.885 1.00 94.00 121 SER A N 1
ATOM 940 C CA . SER A 1 121 ? -14.136 -4.645 5.621 1.00 94.00 121 SER A CA 1
ATOM 941 C C . SER A 1 121 ? -14.397 -3.448 4.706 1.00 94.00 121 SER A C 1
ATOM 943 O O . SER A 1 121 ? -14.432 -2.308 5.152 1.00 94.00 121 SER A O 1
ATOM 945 N N . GLY A 1 122 ? -14.476 -3.682 3.393 1.00 90.31 122 GLY A N 1
ATOM 946 C CA . GLY A 1 122 ? -14.603 -2.596 2.413 1.00 90.31 122 GLY A CA 1
ATOM 947 C C . GLY A 1 122 ? -13.403 -1.633 2.412 1.00 90.31 122 GLY A C 1
ATOM 948 O O . GLY A 1 122 ? -12.264 -2.042 2.142 1.00 90.31 122 GLY A O 1
ATOM 949 N N . SER A 1 123 ? -13.676 -0.350 2.663 1.00 90.00 123 SER A N 1
ATOM 950 C CA . SER A 1 123 ? -12.690 0.730 2.841 1.00 90.00 123 SER A CA 1
ATOM 951 C C . SER A 1 123 ? -12.035 0.741 4.219 1.00 90.00 123 SER A C 1
ATOM 953 O O . SER A 1 123 ? -11.010 1.403 4.391 1.00 90.00 123 SER A O 1
ATOM 955 N N . ASP A 1 124 ? -12.583 -0.011 5.167 1.00 95.81 124 ASP A N 1
ATOM 956 C CA . ASP A 1 124 ? -12.256 0.070 6.582 1.00 95.81 124 ASP A CA 1
ATOM 957 C C . ASP A 1 124 ? -11.483 -1.158 7.057 1.00 95.81 124 ASP A C 1
ATOM 959 O O . ASP A 1 124 ? -11.405 -2.207 6.401 1.00 95.81 124 ASP A O 1
ATOM 963 N N . ALA A 1 125 ? -10.841 -0.996 8.201 1.00 96.88 125 ALA A N 1
ATOM 964 C CA . ALA A 1 125 ? -10.187 -2.045 8.943 1.00 96.88 125 ALA A CA 1
ATOM 965 C C . ALA A 1 125 ? -10.927 -2.269 10.256 1.00 96.88 125 ALA A C 1
ATOM 967 O O . ALA A 1 125 ? -11.186 -1.328 10.999 1.00 96.88 125 ALA A O 1
ATOM 968 N N . VAL A 1 126 ? -11.198 -3.537 10.548 1.00 98.19 126 VAL A N 1
ATOM 969 C CA . VAL A 1 126 ? -11.653 -3.993 11.859 1.00 98.19 126 VAL A CA 1
ATOM 970 C C . VAL A 1 126 ? -10.431 -4.509 12.599 1.00 98.19 126 VAL A C 1
ATOM 972 O O . VAL A 1 126 ? -9.786 -5.441 12.125 1.00 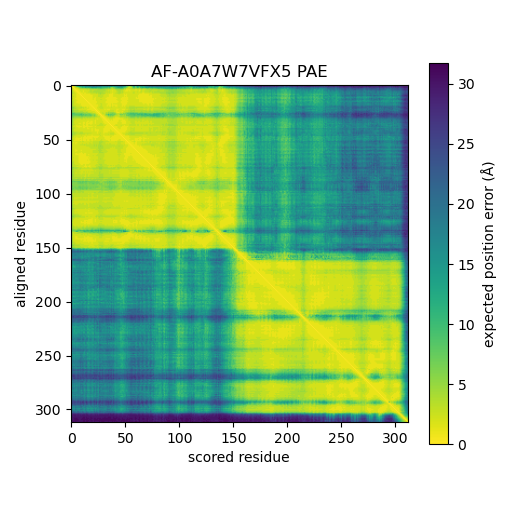98.19 126 VAL A O 1
ATOM 975 N N . VAL A 1 127 ? -10.098 -3.917 13.740 1.00 98.38 127 VAL A N 1
ATOM 976 C CA . VAL A 1 127 ? -8.922 -4.256 14.547 1.00 98.38 127 VAL A CA 1
ATOM 977 C C . VAL A 1 127 ? -9.376 -4.814 15.877 1.00 98.38 127 VAL A C 1
ATOM 979 O O . VAL A 1 127 ? -10.032 -4.116 16.638 1.00 98.38 127 VAL A O 1
ATOM 982 N N . LEU A 1 128 ? -8.985 -6.043 16.186 1.00 98.50 128 LEU A N 1
ATOM 983 C CA . LEU A 1 128 ? -9.147 -6.617 17.512 1.00 98.50 128 LEU A CA 1
ATOM 984 C C . LEU A 1 128 ? -7.829 -6.490 18.273 1.00 98.50 128 LEU A C 1
ATOM 986 O O . LEU A 1 128 ? -6.818 -7.105 17.911 1.00 98.50 128 LEU A O 1
ATOM 990 N N . VAL A 1 129 ? -7.865 -5.707 19.346 1.00 98.25 129 VAL A N 1
ATOM 991 C CA . VAL A 1 129 ? -6.789 -5.633 20.330 1.00 98.25 129 VAL A CA 1
ATOM 992 C C . VAL A 1 129 ? -7.202 -6.475 21.524 1.00 98.25 129 VAL A C 1
ATOM 994 O O . VAL A 1 129 ? -8.259 -6.248 22.100 1.00 98.25 129 VAL A O 1
ATOM 997 N N . ASP A 1 130 ? -6.372 -7.445 21.883 1.00 97.44 130 ASP A N 1
ATOM 998 C CA . ASP A 1 130 ? -6.582 -8.326 23.028 1.00 97.44 130 ASP A CA 1
ATOM 999 C C . ASP A 1 130 ? -5.221 -8.617 23.661 1.00 97.44 130 ASP A C 1
ATOM 1001 O O . ASP A 1 130 ? -4.334 -9.179 23.012 1.00 97.44 130 ASP A O 1
ATOM 1005 N N . ASN A 1 131 ? -5.043 -8.199 24.913 1.00 96.38 131 ASN A N 1
ATOM 1006 C CA . ASN A 1 131 ? -3.802 -8.416 25.653 1.00 96.38 131 ASN A CA 1
ATOM 1007 C C . ASN A 1 131 ? -3.876 -9.620 26.619 1.00 96.38 131 ASN A C 1
ATOM 1009 O O . ASN A 1 131 ? -2.903 -9.883 27.328 1.00 96.38 131 ASN A O 1
ATOM 1013 N N . SER A 1 132 ? -4.993 -10.362 26.658 1.00 93.31 132 SER A N 1
ATOM 1014 C CA . SER A 1 132 ? -5.229 -11.437 27.638 1.00 93.31 132 SER A CA 1
ATOM 1015 C C . SER A 1 132 ? -4.177 -12.547 27.574 1.00 93.31 132 SER A C 1
ATOM 1017 O O . SER A 1 132 ? -3.802 -13.119 28.597 1.00 93.31 132 SER A O 1
ATOM 1019 N N . ALA A 1 133 ? -3.607 -12.793 26.391 1.00 87.88 133 ALA A N 1
ATOM 1020 C CA . ALA A 1 133 ? -2.532 -13.764 26.195 1.00 87.88 133 ALA A CA 1
ATOM 1021 C C . ALA A 1 133 ? -1.226 -13.410 26.935 1.00 87.88 133 ALA A C 1
ATOM 1023 O O . ALA A 1 133 ? -0.434 -14.304 27.228 1.00 87.88 133 ALA A O 1
ATOM 1024 N N . ALA A 1 134 ? -0.989 -12.129 27.238 1.00 85.62 134 ALA A N 1
ATOM 1025 C CA . ALA A 1 134 ? 0.180 -11.687 27.998 1.00 85.62 134 ALA A CA 1
ATOM 1026 C C . ALA A 1 134 ? 0.003 -11.854 29.521 1.00 85.62 134 ALA A C 1
ATOM 1028 O O . ALA A 1 134 ? 0.956 -11.625 30.262 1.00 85.62 134 ALA A O 1
ATOM 1029 N N . ALA A 1 135 ? -1.194 -12.252 29.977 1.00 80.56 135 ALA A N 1
ATOM 1030 C CA . ALA A 1 135 ? -1.575 -12.377 31.385 1.00 80.56 135 ALA A CA 1
ATOM 1031 C C . ALA A 1 135 ? -1.162 -11.169 32.264 1.00 80.56 135 ALA A C 1
ATOM 1033 O O . ALA A 1 135 ? -0.522 -11.354 33.304 1.00 80.56 135 ALA A O 1
ATOM 1034 N N . PRO A 1 136 ? -1.491 -9.925 31.863 1.00 85.31 136 PRO A N 1
ATOM 1035 C CA . PRO A 1 136 ? -1.245 -8.753 32.700 1.00 85.31 136 PRO A CA 1
ATOM 1036 C C . PRO A 1 136 ? -2.117 -8.782 33.966 1.00 85.31 136 PRO A C 1
ATOM 1038 O O . PRO A 1 136 ? -3.111 -9.502 34.034 1.00 85.31 136 PRO A O 1
ATOM 1041 N N . GLU A 1 137 ? -1.808 -7.923 34.945 1.00 88.81 137 GLU A N 1
ATOM 1042 C CA . GLU A 1 137 ? -2.661 -7.730 36.135 1.00 88.81 137 GLU A CA 1
ATOM 1043 C C . GLU A 1 137 ? -4.106 -7.337 35.774 1.00 88.81 137 GLU A C 1
ATOM 1045 O O . GLU A 1 137 ? -5.041 -7.600 36.526 1.00 88.81 137 GLU A O 1
ATOM 1050 N N . THR A 1 138 ? -4.303 -6.692 34.621 1.00 93.75 138 THR A N 1
ATOM 1051 C CA . THR A 1 138 ? -5.622 -6.381 34.064 1.00 93.75 138 THR A CA 1
ATOM 1052 C C . THR A 1 138 ? -5.606 -6.630 32.564 1.00 93.75 138 THR A C 1
ATOM 1054 O O . THR A 1 138 ? -4.940 -5.910 31.813 1.00 93.75 138 THR A O 1
ATOM 1057 N N . SER A 1 139 ? -6.350 -7.645 32.136 1.00 96.38 139 SER A N 1
ATOM 1058 C CA . SER A 1 139 ? -6.564 -7.961 30.728 1.00 96.38 139 SER A CA 1
ATOM 1059 C C . SER A 1 139 ? -7.575 -6.996 30.118 1.00 96.38 139 SER A C 1
ATOM 1061 O O . SER A 1 139 ? -8.553 -6.634 30.762 1.00 96.38 139 SER A O 1
ATOM 1063 N N . LYS A 1 140 ? -7.340 -6.558 28.886 1.00 96.88 140 LYS A N 1
ATOM 1064 C CA . LYS A 1 140 ? -8.154 -5.600 28.144 1.00 96.88 140 LYS A CA 1
ATOM 1065 C C . LYS A 1 140 ? -8.355 -6.092 26.723 1.00 96.88 140 LYS A C 1
ATOM 1067 O O . LYS A 1 140 ? -7.409 -6.579 26.097 1.00 96.88 140 LYS A O 1
ATOM 1072 N N . ALA A 1 141 ? -9.562 -5.894 26.207 1.00 97.94 141 ALA A N 1
ATOM 1073 C CA . ALA A 1 141 ? -9.841 -6.071 24.795 1.00 97.94 141 ALA A CA 1
ATOM 1074 C C . ALA A 1 141 ? -10.785 -4.987 24.277 1.00 97.94 141 ALA A C 1
ATOM 1076 O O . ALA A 1 141 ? -11.677 -4.518 24.987 1.00 97.94 141 ALA A O 1
ATOM 1077 N N . ALA A 1 142 ? -10.575 -4.598 23.026 1.00 98.31 142 ALA A N 1
ATOM 1078 C CA . ALA A 1 142 ? -11.418 -3.653 22.313 1.00 98.31 142 ALA A CA 1
ATOM 1079 C C . ALA A 1 142 ? -11.382 -3.946 20.814 1.00 98.31 142 ALA A C 1
ATOM 1081 O O . ALA A 1 142 ? -10.391 -4.472 20.291 1.00 98.31 142 ALA A O 1
ATOM 1082 N N . VAL A 1 143 ? -12.453 -3.560 20.130 1.00 98.56 143 VAL A N 1
ATOM 1083 C CA . VAL A 1 143 ? -12.498 -3.506 18.672 1.00 98.56 143 VAL A CA 1
ATOM 1084 C C . VAL A 1 143 ? -12.395 -2.057 18.224 1.00 98.56 143 VAL A C 1
ATOM 1086 O O . VAL A 1 143 ? -13.079 -1.187 18.757 1.00 98.56 143 VAL A O 1
ATOM 1089 N N . LEU A 1 144 ? -11.537 -1.806 17.240 1.00 98.25 144 LEU A N 1
ATOM 1090 C CA . LEU A 1 144 ? -11.392 -0.513 16.584 1.00 98.25 144 LEU A CA 1
ATOM 1091 C C . LEU A 1 144 ? -11.858 -0.648 15.133 1.00 98.25 144 LEU A C 1
ATOM 1093 O O . LEU A 1 144 ? -11.449 -1.587 14.448 1.00 98.25 144 LEU A O 1
ATOM 1097 N N . VAL A 1 145 ? -12.668 0.291 14.656 1.00 98.00 145 VAL A N 1
ATOM 1098 C CA . VAL A 1 145 ? -13.013 0.428 13.236 1.00 98.00 145 VAL A CA 1
ATOM 1099 C C . VAL A 1 145 ? -12.465 1.756 12.740 1.00 98.00 145 VAL A C 1
ATOM 1101 O O . VAL A 1 145 ? -12.783 2.807 13.289 1.00 98.00 145 VAL A O 1
ATOM 1104 N N . LEU A 1 146 ? -11.597 1.706 11.735 1.00 96.81 146 LEU A N 1
ATOM 1105 C CA . LEU A 1 146 ? -10.923 2.874 11.168 1.00 96.81 146 LEU A CA 1
ATOM 1106 C C . LEU A 1 146 ? -10.651 2.672 9.676 1.00 96.81 146 LEU A C 1
ATOM 1108 O O . LEU A 1 146 ? -10.545 1.522 9.246 1.00 96.81 146 LEU A O 1
ATOM 1112 N N . PRO A 1 147 ? -10.441 3.739 8.885 1.00 94.31 147 PRO A N 1
ATOM 1113 C CA . PRO A 1 147 ? -10.136 3.586 7.468 1.00 94.31 147 PRO A CA 1
ATOM 1114 C C . PRO A 1 147 ? -8.913 2.685 7.256 1.00 94.31 147 PRO A C 1
ATOM 1116 O O . PRO A 1 147 ? -7.851 2.913 7.841 1.00 94.31 147 PRO A O 1
ATOM 1119 N N . ALA A 1 148 ? -9.018 1.678 6.382 1.00 92.25 148 ALA A N 1
ATOM 1120 C CA . ALA A 1 148 ? -8.005 0.624 6.230 1.00 92.25 148 ALA A CA 1
ATOM 1121 C C . ALA A 1 148 ? -6.619 1.159 5.853 1.00 92.25 148 ALA A C 1
ATOM 1123 O O . ALA A 1 148 ? -5.595 0.510 6.077 1.00 92.25 148 ALA A O 1
ATOM 1124 N N . GLN A 1 149 ? -6.583 2.353 5.268 1.00 87.19 149 GLN A N 1
ATOM 1125 C CA . GLN A 1 149 ? -5.355 3.047 4.936 1.00 87.19 149 GLN A CA 1
ATOM 1126 C C . GLN A 1 149 ? -4.471 3.316 6.166 1.00 87.19 149 GLN A C 1
ATOM 1128 O O . GLN A 1 149 ? -3.255 3.262 6.042 1.00 87.19 149 GLN A O 1
ATOM 1133 N N . TRP A 1 150 ? -5.046 3.493 7.358 1.00 90.75 150 TRP A N 1
ATOM 1134 C CA . TRP A 1 150 ? -4.292 3.706 8.598 1.00 90.75 150 TRP A CA 1
ATOM 1135 C C . TRP A 1 150 ? -3.483 2.490 9.060 1.00 90.75 150 TRP A C 1
ATOM 1137 O O . TRP A 1 150 ? -2.608 2.648 9.903 1.00 90.75 150 TRP A O 1
ATOM 1147 N N . LEU A 1 151 ? -3.745 1.294 8.519 1.00 89.88 151 LEU A N 1
ATOM 1148 C CA . LEU A 1 151 ? -3.016 0.058 8.845 1.00 89.88 151 LEU A CA 1
ATOM 1149 C C . LEU A 1 151 ? -2.258 -0.527 7.652 1.00 89.88 151 LEU A C 1
ATOM 1151 O O . LEU A 1 151 ? -1.255 -1.223 7.827 1.00 89.88 151 LEU A O 1
ATOM 1155 N N . ALA A 1 152 ? -2.739 -0.268 6.436 1.00 79.94 152 ALA A N 1
ATOM 1156 C CA . ALA A 1 152 ? -2.060 -0.671 5.216 1.00 79.94 152 ALA A CA 1
ATOM 1157 C C . ALA A 1 152 ? -0.722 0.077 5.051 1.00 79.94 152 ALA A C 1
ATOM 1159 O O . ALA A 1 152 ? -0.493 1.130 5.645 1.00 79.94 152 ALA A O 1
ATOM 1160 N N . GLY A 1 153 ? 0.176 -0.471 4.223 1.00 67.19 153 GLY A N 1
ATOM 1161 C CA . GLY A 1 153 ? 1.376 0.253 3.787 1.00 67.19 153 GLY A CA 1
ATOM 1162 C C . GLY A 1 153 ? 1.038 1.613 3.152 1.00 67.19 153 GLY A C 1
ATOM 1163 O O . GLY A 1 153 ? -0.138 1.873 2.868 1.00 67.19 153 GLY A O 1
ATOM 1164 N N . PRO A 1 154 ? 2.043 2.481 2.929 1.00 62.97 154 PRO A N 1
ATOM 1165 C CA . PRO A 1 154 ? 1.811 3.785 2.318 1.00 62.97 154 PRO A CA 1
ATOM 1166 C C . PRO A 1 154 ? 1.027 3.607 1.015 1.00 62.97 154 PRO A C 1
ATOM 1168 O O . PRO A 1 154 ? 1.377 2.782 0.169 1.00 62.97 154 PRO A O 1
ATOM 1171 N N . GLY A 1 155 ? -0.101 4.311 0.923 1.00 64.88 155 GLY A N 1
ATOM 1172 C CA . GLY A 1 155 ? -0.930 4.325 -0.277 1.00 64.88 155 GLY A CA 1
ATOM 1173 C C . GLY A 1 155 ? -0.355 5.276 -1.323 1.00 64.88 155 GLY A C 1
ATOM 1174 O O . GLY A 1 155 ? 0.528 6.076 -1.024 1.00 64.88 155 GLY A O 1
ATOM 1175 N N . ALA A 1 156 ? -0.905 5.243 -2.537 1.00 64.12 156 ALA A N 1
ATOM 1176 C CA . ALA A 1 156 ? -0.462 6.108 -3.630 1.00 64.12 156 ALA A CA 1
ATOM 1177 C C . ALA A 1 156 ? -0.509 7.610 -3.279 1.00 64.12 156 ALA A C 1
ATOM 1179 O O . ALA A 1 156 ? 0.360 8.355 -3.709 1.00 64.12 156 ALA A O 1
ATOM 1180 N N . GLU A 1 157 ? -1.476 8.045 -2.466 1.00 67.69 157 GLU A N 1
ATOM 1181 C CA . GLU A 1 157 ? -1.591 9.434 -1.994 1.00 67.69 157 GLU A CA 1
ATOM 1182 C C . GLU A 1 157 ? -0.450 9.836 -1.046 1.00 67.69 157 GLU A C 1
ATOM 1184 O O . GLU A 1 157 ? 0.099 10.928 -1.158 1.00 67.69 157 GLU A O 1
ATOM 1189 N N . GLU A 1 158 ? -0.039 8.941 -0.147 1.00 67.75 158 GLU A N 1
ATOM 1190 C CA . GLU A 1 158 ? 1.090 9.180 0.758 1.00 67.75 158 GLU A CA 1
ATOM 1191 C C . GLU A 1 158 ? 2.418 9.162 -0.011 1.00 67.75 158 GLU A C 1
ATOM 1193 O O . GLU A 1 158 ? 3.283 10.014 0.197 1.00 67.75 158 GLU A O 1
ATOM 1198 N N . ASP A 1 159 ? 2.553 8.238 -0.967 1.00 75.50 159 ASP A N 1
ATOM 1199 C CA . ASP A 1 159 ? 3.686 8.222 -1.890 1.00 75.50 159 ASP A CA 1
ATOM 1200 C C . ASP A 1 159 ? 3.712 9.479 -2.777 1.00 75.50 159 ASP A C 1
ATOM 1202 O O . ASP A 1 159 ? 4.794 9.968 -3.088 1.00 75.50 159 ASP A O 1
ATOM 1206 N N . ALA A 1 160 ? 2.562 10.063 -3.130 1.00 66.38 160 ALA A N 1
ATOM 1207 C CA . ALA A 1 160 ? 2.490 11.328 -3.865 1.00 66.38 160 ALA A CA 1
ATOM 1208 C C . ALA A 1 160 ? 3.012 12.516 -3.048 1.00 66.38 160 ALA A C 1
ATOM 1210 O O . ALA A 1 160 ? 3.705 13.374 -3.590 1.00 66.38 160 ALA A O 1
ATOM 1211 N N . LEU A 1 161 ? 2.732 12.555 -1.742 1.00 70.75 161 LEU A N 1
ATOM 1212 C CA . LEU A 1 161 ? 3.280 13.583 -0.849 1.00 70.75 161 LEU A CA 1
ATOM 1213 C C . LEU A 1 161 ? 4.806 13.479 -0.720 1.00 70.75 161 LEU A C 1
ATOM 1215 O O . LEU A 1 161 ? 5.485 14.488 -0.542 1.00 70.75 161 LEU A O 1
ATOM 1219 N N . ARG A 1 162 ? 5.347 12.259 -0.820 1.00 77.88 162 ARG A N 1
ATOM 1220 C CA . ARG A 1 162 ? 6.772 11.953 -0.614 1.00 77.88 162 ARG A CA 1
ATOM 1221 C C . ARG A 1 162 ? 7.583 11.883 -1.909 1.00 77.88 162 ARG A C 1
ATOM 1223 O O . ARG A 1 162 ? 8.808 11.947 -1.863 1.00 77.88 162 ARG A O 1
ATOM 1230 N N . SER A 1 163 ? 6.925 11.757 -3.061 1.00 87.12 163 SER A N 1
ATOM 1231 C CA . SER A 1 163 ? 7.552 11.626 -4.375 1.00 87.12 163 SER A CA 1
ATOM 1232 C C . SER A 1 163 ? 6.868 12.534 -5.402 1.00 87.12 163 SER A C 1
ATOM 1234 O O . SER A 1 163 ? 5.756 12.233 -5.848 1.00 87.12 163 SER A O 1
ATOM 1236 N N . PRO A 1 164 ? 7.553 13.599 -5.866 1.00 91.00 164 PRO A N 1
ATOM 1237 C CA . PRO A 1 164 ? 7.033 14.477 -6.912 1.00 91.00 164 PRO A CA 1
ATOM 1238 C C . PRO A 1 164 ? 6.624 13.722 -8.180 1.00 91.00 164 PRO A C 1
ATOM 1240 O O . PRO A 1 164 ? 5.610 14.046 -8.785 1.00 91.00 164 PRO A O 1
ATOM 1243 N N . LEU A 1 165 ? 7.353 12.658 -8.541 1.00 94.88 165 LEU A N 1
ATOM 1244 C CA . LEU A 1 165 ? 7.028 11.852 -9.718 1.00 94.88 165 LEU A CA 1
ATOM 1245 C C . LEU A 1 165 ? 5.725 11.067 -9.547 1.00 94.88 165 LEU A C 1
ATOM 1247 O O . LEU A 1 165 ? 4.956 10.967 -10.497 1.00 94.88 165 LEU A O 1
ATOM 1251 N N . VAL A 1 166 ? 5.447 10.534 -8.351 1.00 94.44 166 VAL A N 1
ATOM 1252 C CA . VAL A 1 166 ? 4.156 9.878 -8.079 1.00 94.44 166 VAL A CA 1
ATOM 1253 C C . VAL A 1 166 ? 3.027 10.903 -8.197 1.00 94.44 166 VAL A C 1
ATOM 1255 O O . VAL A 1 166 ? 2.034 10.638 -8.871 1.00 94.44 166 VAL A O 1
ATOM 1258 N N . ALA A 1 167 ? 3.202 12.098 -7.624 1.00 92.12 167 ALA A N 1
ATOM 1259 C CA . ALA A 1 167 ? 2.225 13.179 -7.750 1.00 92.12 167 ALA A CA 1
ATOM 1260 C C . ALA A 1 167 ? 2.012 13.629 -9.207 1.00 92.12 167 ALA A C 1
ATOM 1262 O O . ALA A 1 167 ? 0.885 13.945 -9.589 1.00 92.12 167 ALA A O 1
ATOM 1263 N N . ASP A 1 168 ? 3.068 13.667 -10.022 1.00 96.62 168 ASP A N 1
ATOM 1264 C CA . ASP A 1 168 ? 2.980 14.020 -11.440 1.00 96.62 168 ASP A CA 1
ATOM 1265 C C . ASP A 1 168 ? 2.184 12.980 -12.233 1.00 96.62 168 ASP A C 1
ATOM 1267 O O . ASP A 1 168 ? 1.294 13.357 -12.994 1.00 96.62 168 ASP A O 1
ATOM 1271 N N . PHE A 1 169 ? 2.414 11.684 -12.006 1.00 96.25 169 PHE A N 1
ATOM 1272 C CA . PHE A 1 169 ? 1.631 10.629 -12.655 1.00 96.25 169 PHE A CA 1
ATOM 1273 C C . PHE A 1 169 ? 0.162 10.622 -12.229 1.00 96.25 169 PHE A C 1
ATOM 1275 O O . PHE A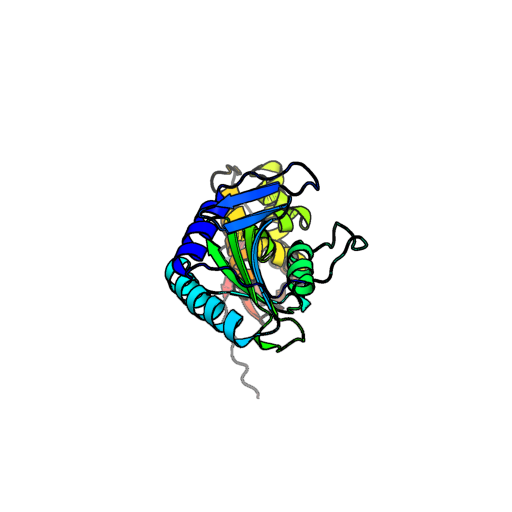 1 169 ? -0.724 10.534 -13.076 1.00 96.25 169 PHE A O 1
ATOM 1282 N N . LEU A 1 170 ? -0.111 10.752 -10.928 1.00 94.56 170 LEU A N 1
ATOM 1283 C CA . LEU A 1 170 ? -1.481 10.748 -10.408 1.00 94.56 170 LEU A CA 1
ATOM 1284 C C . LEU A 1 170 ? -2.289 11.984 -10.816 1.00 94.56 170 LEU A C 1
ATOM 1286 O O . LEU A 1 170 ? -3.512 11.964 -10.724 1.00 94.56 170 LEU A O 1
ATOM 1290 N N . SER A 1 171 ? -1.630 13.050 -11.276 1.00 93.38 171 SER A N 1
ATOM 1291 C CA . SER A 1 171 ? -2.321 14.253 -11.740 1.00 93.38 171 SER A CA 1
ATOM 1292 C C . SER A 1 171 ? -3.146 14.035 -13.011 1.00 93.38 171 SER A C 1
ATOM 1294 O O . SER A 1 171 ? -4.072 14.804 -13.259 1.00 93.38 171 SER A O 1
ATOM 1296 N N . GLY A 1 172 ? -2.789 13.041 -13.837 1.00 89.69 172 GLY A N 1
ATOM 1297 C CA . GLY A 1 172 ? -3.365 12.839 -15.172 1.00 89.69 172 GLY A CA 1
ATOM 1298 C C . GLY A 1 172 ? -3.075 13.977 -16.167 1.00 89.69 172 GLY A C 1
ATOM 1299 O O . GLY A 1 172 ? -3.513 13.916 -17.316 1.00 89.69 172 GLY A O 1
ATOM 1300 N N . ASP A 1 173 ? -2.335 15.011 -15.752 1.00 92.19 173 ASP A N 1
ATOM 1301 C CA . ASP A 1 173 ? -1.993 16.171 -16.567 1.00 92.19 173 ASP A CA 1
ATOM 1302 C C . ASP A 1 173 ? -0.821 15.833 -17.490 1.00 92.19 173 ASP A C 1
ATOM 1304 O O . ASP A 1 173 ? 0.296 15.569 -17.037 1.00 92.19 173 ASP A O 1
ATOM 1308 N N . LYS A 1 174 ? -1.059 15.889 -18.802 1.00 92.62 174 LYS A N 1
ATOM 1309 C CA . LYS A 1 174 ? -0.058 15.581 -19.830 1.00 92.62 174 LYS A CA 1
ATOM 1310 C C . LYS A 1 174 ? 1.254 16.353 -19.641 1.00 92.62 174 LYS A C 1
ATOM 1312 O O . LYS A 1 174 ? 2.321 15.789 -19.885 1.00 92.62 174 LYS A O 1
ATOM 1317 N N . ASP A 1 175 ? 1.190 17.615 -19.205 1.00 92.75 175 ASP A N 1
ATOM 1318 C CA . ASP A 1 175 ? 2.359 18.496 -19.128 1.00 92.75 175 ASP A CA 1
ATOM 1319 C C . ASP A 1 175 ? 3.247 18.133 -17.925 1.00 92.75 175 ASP A C 1
ATOM 1321 O O . ASP A 1 175 ? 4.438 18.446 -17.913 1.00 92.75 175 ASP A O 1
ATOM 1325 N N . ARG A 1 176 ? 2.692 17.400 -16.951 1.00 95.69 176 ARG A N 1
ATOM 1326 C CA . ARG A 1 176 ? 3.401 16.836 -15.792 1.00 95.69 176 ARG A CA 1
ATOM 1327 C C . ARG A 1 176 ? 3.813 15.384 -16.020 1.00 95.69 176 ARG A C 1
ATOM 1329 O O . ARG A 1 176 ? 4.954 15.010 -15.750 1.00 95.69 176 ARG A O 1
ATOM 1336 N N . VAL A 1 177 ? 2.912 14.580 -16.584 1.00 95.62 177 VAL A N 1
ATOM 1337 C CA . VAL A 1 177 ? 3.133 13.158 -16.876 1.00 95.62 177 VAL A CA 1
ATOM 1338 C C . VAL A 1 177 ? 4.281 12.972 -17.868 1.00 95.62 177 VAL A C 1
ATOM 1340 O O . VAL A 1 177 ? 5.119 12.092 -17.675 1.00 95.62 177 VAL A O 1
ATOM 1343 N N . LEU A 1 178 ? 4.369 13.797 -18.917 1.00 94.50 178 LEU A N 1
ATOM 1344 C CA . LEU A 1 178 ? 5.371 13.605 -19.966 1.00 94.50 178 LEU A CA 1
ATOM 1345 C C . LEU A 1 178 ? 6.820 13.800 -19.459 1.00 94.50 178 LEU A C 1
ATOM 1347 O O . LEU A 1 178 ? 7.649 12.922 -19.714 1.00 94.50 178 LEU A O 1
ATOM 1351 N N . PRO A 1 179 ? 7.172 14.869 -18.715 1.00 95.38 179 PRO A N 1
ATOM 1352 C CA . PRO A 1 179 ? 8.476 14.960 -18.055 1.00 95.38 179 PRO A CA 1
ATOM 1353 C C . PRO A 1 179 ? 8.738 13.828 -17.052 1.00 95.38 179 PRO A C 1
ATOM 1355 O O . PRO A 1 179 ? 9.844 13.279 -17.038 1.00 95.38 179 PRO A O 1
ATOM 1358 N N . ALA A 1 180 ? 7.737 13.448 -16.247 1.00 96.56 180 ALA A N 1
ATOM 1359 C CA . ALA A 1 180 ? 7.873 12.391 -15.244 1.00 96.56 180 ALA A CA 1
ATOM 1360 C C . ALA A 1 180 ? 8.200 11.031 -15.882 1.00 96.56 180 ALA A C 1
ATOM 1362 O O . ALA A 1 180 ? 9.124 10.340 -15.450 1.00 96.56 180 ALA A O 1
ATOM 1363 N N . LEU A 1 181 ? 7.522 10.693 -16.979 1.00 95.62 181 LEU A N 1
ATOM 1364 C CA . LEU A 1 181 ? 7.808 9.530 -17.815 1.00 95.62 181 LEU A CA 1
ATOM 1365 C C . LEU A 1 181 ? 9.277 9.493 -18.242 1.00 95.62 181 LEU A C 1
ATOM 1367 O O . LEU A 1 181 ? 9.944 8.475 -18.054 1.00 95.62 181 LEU A O 1
ATOM 1371 N N . TRP A 1 182 ? 9.818 10.594 -18.770 1.00 95.12 182 TRP A N 1
ATOM 1372 C CA . TRP A 1 182 ? 11.214 10.626 -19.219 1.00 95.12 182 TRP A CA 1
ATOM 1373 C C . TRP A 1 182 ? 12.217 10.551 -18.063 1.00 95.12 182 TRP A C 1
ATOM 1375 O O . TRP A 1 182 ? 13.290 9.961 -18.230 1.00 95.12 182 TRP A O 1
ATOM 1385 N N . ALA A 1 183 ? 11.869 11.081 -16.888 1.00 96.31 183 ALA A N 1
ATOM 1386 C CA . ALA A 1 183 ? 12.663 10.912 -15.674 1.00 96.31 183 ALA A CA 1
ATOM 1387 C C . ALA A 1 183 ? 12.730 9.432 -15.254 1.00 96.31 183 ALA A C 1
ATOM 1389 O O . ALA A 1 183 ? 13.822 8.905 -15.022 1.00 96.31 183 ALA A O 1
ATOM 1390 N N . VAL A 1 184 ? 11.590 8.729 -15.248 1.00 96.12 184 VAL A N 1
ATOM 1391 C CA . VAL A 1 184 ? 11.545 7.293 -14.932 1.00 96.12 184 VAL A CA 1
ATOM 1392 C C . VAL A 1 184 ? 12.262 6.464 -15.993 1.00 96.12 184 VAL A C 1
ATOM 1394 O O . VAL A 1 184 ? 13.026 5.561 -15.652 1.00 96.12 184 VAL A O 1
ATOM 1397 N N . PHE A 1 185 ? 12.085 6.784 -17.276 1.00 95.06 185 PHE A N 1
ATOM 1398 C CA . PHE A 1 185 ? 12.771 6.114 -18.383 1.00 95.06 185 PHE A CA 1
ATOM 1399 C C . PHE A 1 185 ? 14.296 6.115 -18.196 1.00 95.06 185 PHE A C 1
ATOM 1401 O O . PHE A 1 185 ? 14.966 5.114 -18.463 1.00 95.06 185 PHE A O 1
ATOM 1408 N N . ALA A 1 186 ? 14.837 7.239 -17.719 1.00 94.31 186 ALA A N 1
ATOM 1409 C CA . ALA A 1 186 ? 16.266 7.482 -17.601 1.00 94.31 186 ALA A CA 1
ATOM 1410 C C . ALA A 1 186 ? 16.907 6.987 -16.295 1.00 94.31 186 ALA A C 1
ATOM 1412 O O . ALA A 1 186 ? 18.134 6.975 -16.233 1.00 94.31 186 ALA A O 1
ATOM 1413 N N . THR A 1 187 ? 16.143 6.598 -15.269 1.00 95.00 187 THR A N 1
ATOM 1414 C CA . THR A 1 187 ? 16.699 6.205 -13.959 1.00 95.00 187 THR A CA 1
ATOM 1415 C C . THR A 1 187 ? 16.752 4.687 -13.754 1.00 95.00 187 THR A C 1
ATOM 1417 O O . THR A 1 187 ? 16.047 3.920 -14.416 1.00 95.00 187 THR A O 1
ATOM 1420 N N . ARG A 1 188 ? 17.596 4.241 -12.823 1.00 95.19 188 ARG A N 1
ATOM 1421 C CA . ARG A 1 188 ? 17.558 2.909 -12.188 1.00 95.19 188 ARG A CA 1
ATOM 1422 C C . ARG A 1 188 ? 17.573 3.004 -10.658 1.00 95.19 188 ARG A C 1
ATOM 1424 O O . ARG A 1 188 ? 17.739 1.990 -9.991 1.00 95.19 188 ARG A O 1
ATOM 1431 N N . ASP A 1 189 ? 17.438 4.213 -10.124 1.00 94.12 189 ASP A N 1
ATOM 1432 C CA . ASP A 1 189 ? 17.545 4.486 -8.698 1.00 94.12 189 ASP A CA 1
ATOM 1433 C C . ASP A 1 189 ? 16.377 3.841 -7.926 1.00 94.12 189 ASP A C 1
ATOM 1435 O O . ASP A 1 189 ? 15.218 4.199 -8.175 1.00 94.12 189 ASP A O 1
ATOM 1439 N N . PRO A 1 190 ? 16.644 2.896 -7.004 1.00 91.12 190 PRO A N 1
ATOM 1440 C CA . PRO A 1 190 ? 15.607 2.276 -6.191 1.00 91.12 190 PRO A CA 1
ATOM 1441 C C . PRO A 1 190 ? 14.821 3.274 -5.335 1.00 91.12 190 PRO A C 1
ATOM 1443 O O . PRO A 1 190 ? 13.635 3.045 -5.109 1.00 91.12 190 PRO A O 1
ATOM 1446 N N . GLU A 1 191 ? 15.436 4.374 -4.888 1.00 87.75 191 GLU A N 1
ATOM 1447 C CA . GLU A 1 191 ? 14.757 5.394 -4.076 1.00 87.75 191 GLU A CA 1
ATOM 1448 C C . GLU A 1 191 ? 13.684 6.127 -4.889 1.00 87.75 191 GLU A C 1
ATOM 1450 O O . GLU A 1 191 ? 12.620 6.461 -4.371 1.00 87.75 191 GLU A O 1
ATOM 1455 N N . ILE A 1 192 ? 13.917 6.286 -6.194 1.00 92.88 192 ILE A N 1
ATOM 1456 C CA . ILE A 1 192 ? 12.950 6.866 -7.128 1.00 92.88 192 ILE A CA 1
ATOM 1457 C C . ILE A 1 192 ? 11.882 5.838 -7.530 1.00 92.88 192 ILE A C 1
ATOM 1459 O O . ILE A 1 192 ? 10.699 6.166 -7.621 1.00 92.88 192 ILE A O 1
ATOM 1463 N N . LEU A 1 193 ? 12.282 4.590 -7.790 1.00 95.38 193 LEU A N 1
ATOM 1464 C CA . LEU A 1 193 ? 11.397 3.564 -8.352 1.00 95.38 193 LEU A CA 1
ATOM 1465 C C . LEU A 1 193 ? 10.493 2.887 -7.316 1.00 95.38 193 LEU A C 1
ATOM 1467 O O . LEU A 1 193 ? 9.392 2.462 -7.666 1.00 95.38 193 LEU A O 1
ATOM 1471 N N . ALA A 1 194 ? 10.911 2.785 -6.053 1.00 90.88 194 ALA A N 1
ATOM 1472 C CA . ALA A 1 194 ? 10.129 2.097 -5.028 1.00 90.88 194 ALA A CA 1
ATOM 1473 C C . ALA A 1 194 ? 8.767 2.756 -4.730 1.00 90.88 194 ALA A C 1
ATOM 1475 O O . ALA A 1 194 ? 7.779 2.019 -4.689 1.00 90.88 194 ALA A O 1
ATOM 1476 N N . PRO A 1 195 ? 8.654 4.092 -4.580 1.00 89.31 195 PRO A N 1
ATOM 1477 C CA . PRO A 1 195 ? 7.353 4.754 -4.447 1.00 89.31 195 PRO A CA 1
ATOM 1478 C C . PRO A 1 195 ? 6.459 4.550 -5.677 1.00 89.31 195 PRO A C 1
ATOM 1480 O O . PRO A 1 195 ? 5.277 4.248 -5.547 1.00 89.31 195 PRO A O 1
ATOM 1483 N N . LEU A 1 196 ? 7.032 4.626 -6.882 1.00 95.69 196 LEU A N 1
ATOM 1484 C CA . LEU A 1 196 ? 6.293 4.408 -8.131 1.00 95.69 196 LEU A CA 1
ATOM 1485 C C . LEU A 1 196 ? 5.747 2.980 -8.232 1.00 95.69 196 LEU A C 1
ATOM 1487 O O . LEU A 1 196 ? 4.607 2.788 -8.639 1.00 95.69 196 LEU A O 1
ATOM 1491 N N . ALA A 1 197 ? 6.531 1.976 -7.830 1.00 94.62 197 ALA A N 1
ATOM 1492 C CA . ALA A 1 197 ? 6.103 0.580 -7.853 1.00 94.62 197 ALA A CA 1
ATOM 1493 C C . ALA A 1 197 ? 4.972 0.288 -6.859 1.00 94.62 197 ALA A C 1
ATOM 1495 O O . ALA A 1 197 ? 4.073 -0.488 -7.177 1.00 94.62 197 ALA A O 1
ATOM 1496 N N . ARG A 1 198 ? 4.981 0.927 -5.682 1.00 89.62 198 ARG A N 1
ATOM 1497 C CA . ARG A 1 198 ? 3.869 0.841 -4.722 1.00 89.62 198 ARG A CA 1
ATOM 1498 C C . ARG A 1 198 ? 2.606 1.527 -5.242 1.00 89.62 198 ARG A C 1
ATOM 1500 O O . ARG A 1 198 ? 1.517 0.977 -5.102 1.00 89.62 198 ARG A O 1
ATOM 1507 N N . ALA A 1 199 ? 2.758 2.690 -5.873 1.00 93.44 199 ALA A N 1
ATOM 1508 C CA . ALA A 1 199 ? 1.656 3.476 -6.421 1.00 93.44 199 ALA A CA 1
ATOM 1509 C C . ALA A 1 199 ? 1.166 2.999 -7.804 1.00 93.44 199 ALA A C 1
ATOM 1511 O O . ALA A 1 199 ? 0.184 3.543 -8.311 1.00 93.44 199 ALA A O 1
ATOM 1512 N N . LEU A 1 200 ? 1.808 1.991 -8.412 1.00 95.62 200 LEU A N 1
ATOM 1513 C CA . LEU A 1 200 ? 1.590 1.603 -9.809 1.00 95.62 200 LEU A CA 1
ATOM 1514 C C . LEU A 1 200 ? 0.109 1.374 -10.174 1.00 95.62 200 LEU A C 1
ATOM 1516 O O . LEU A 1 200 ? -0.324 1.981 -11.149 1.00 95.62 200 LEU A O 1
ATOM 1520 N N . PRO A 1 201 ? -0.714 0.631 -9.400 1.00 93.12 201 PRO A N 1
ATOM 1521 C CA . PRO A 1 201 ? -2.125 0.438 -9.758 1.00 93.12 201 PRO A CA 1
ATOM 1522 C C . PRO A 1 201 ? -2.935 1.744 -9.813 1.00 93.12 201 PRO A C 1
ATOM 1524 O O . PRO A 1 201 ? -3.852 1.891 -10.619 1.00 93.12 201 PRO A O 1
ATOM 1527 N N . ALA A 1 202 ? -2.609 2.710 -8.948 1.00 90.62 202 ALA A N 1
ATOM 1528 C CA . ALA A 1 202 ? -3.258 4.017 -8.951 1.00 90.62 202 ALA A CA 1
ATOM 1529 C C . ALA A 1 202 ? -2.767 4.880 -10.122 1.00 90.62 202 ALA A C 1
ATOM 1531 O O . ALA A 1 202 ? -3.572 5.564 -10.749 1.00 90.62 202 ALA A O 1
ATOM 1532 N N . ILE A 1 203 ? -1.473 4.805 -10.446 1.00 95.88 203 ILE A N 1
ATOM 1533 C CA . ILE A 1 203 ? -0.868 5.481 -11.600 1.00 95.88 203 ILE A CA 1
ATOM 1534 C C . ILE A 1 203 ? -1.464 4.963 -12.916 1.00 95.88 203 ILE A C 1
ATOM 1536 O O . ILE A 1 203 ? -1.839 5.766 -13.768 1.00 95.88 203 ILE A O 1
ATOM 1540 N N . GLU A 1 204 ? -1.600 3.645 -13.075 1.00 95.75 204 GLU A N 1
ATOM 1541 C CA . GLU A 1 204 ? -2.233 3.025 -14.248 1.00 95.75 204 GLU A CA 1
ATOM 1542 C C . GLU A 1 204 ? -3.664 3.540 -14.421 1.00 95.75 204 GLU A C 1
ATOM 1544 O O . GLU A 1 204 ? -4.044 3.977 -15.503 1.00 95.75 204 GLU A O 1
ATOM 1549 N N . LYS A 1 205 ? -4.442 3.581 -13.332 1.00 93.19 205 LYS A N 1
ATOM 1550 C CA . LYS A 1 205 ? -5.807 4.115 -13.358 1.00 93.19 205 LYS A CA 1
ATOM 1551 C C . LYS A 1 205 ? -5.845 5.606 -13.707 1.00 93.19 205 LYS A C 1
ATOM 1553 O O . LYS A 1 205 ? -6.704 6.018 -14.478 1.00 93.19 205 LYS A O 1
ATOM 1558 N N . ALA A 1 206 ? -4.956 6.410 -13.127 1.00 92.56 206 ALA A N 1
ATOM 1559 C CA . ALA A 1 206 ? -4.930 7.857 -13.334 1.00 92.56 206 ALA A CA 1
ATOM 1560 C C . ALA A 1 206 ? -4.493 8.249 -14.753 1.00 92.56 206 ALA A C 1
ATOM 1562 O O . ALA A 1 206 ? -4.901 9.296 -15.248 1.00 92.56 206 ALA A O 1
ATOM 1563 N N . THR A 1 207 ? -3.678 7.414 -15.403 1.00 94.75 207 THR A N 1
ATOM 1564 C CA . THR A 1 207 ? -3.107 7.708 -16.724 1.00 94.75 207 THR A CA 1
ATOM 1565 C C . THR A 1 207 ? -3.762 6.948 -17.882 1.00 94.75 207 THR A C 1
ATOM 1567 O O . THR A 1 207 ? -3.429 7.216 -19.036 1.00 94.75 207 THR A O 1
ATOM 1570 N N . ALA A 1 208 ? -4.720 6.053 -17.604 1.00 91.12 208 ALA A N 1
ATOM 1571 C CA . ALA A 1 208 ? -5.385 5.205 -18.602 1.00 91.12 208 ALA A CA 1
ATOM 1572 C C . ALA A 1 208 ? -5.976 5.985 -19.792 1.00 91.12 208 ALA A C 1
ATOM 1574 O O . ALA A 1 208 ? -5.854 5.546 -20.934 1.00 91.12 208 ALA A O 1
ATOM 1575 N N . ASP A 1 209 ? -6.568 7.152 -19.525 1.00 88.12 209 ASP A N 1
ATOM 1576 C CA . ASP A 1 209 ? -7.245 7.981 -20.531 1.00 88.12 209 ASP A CA 1
ATOM 1577 C C . ASP A 1 209 ? -6.441 9.246 -20.904 1.00 88.12 209 ASP A C 1
ATOM 1579 O O . ASP A 1 209 ? -6.961 10.159 -21.549 1.00 88.12 209 ASP A O 1
ATOM 1583 N N . THR A 1 210 ? -5.169 9.348 -20.497 1.00 88.31 210 THR A N 1
ATOM 1584 C CA . THR A 1 210 ? -4.352 10.533 -20.788 1.00 88.31 210 THR A CA 1
ATOM 1585 C C . THR A 1 210 ? -3.877 10.529 -22.244 1.00 88.31 210 THR A C 1
ATOM 1587 O O . THR A 1 210 ? -3.045 9.718 -22.655 1.00 88.31 210 THR A O 1
ATOM 1590 N N . GLU A 1 211 ? -4.327 11.503 -23.033 1.00 87.25 211 GLU A N 1
ATOM 1591 C CA . GLU A 1 211 ? -3.818 11.734 -24.388 1.00 87.25 211 GLU A CA 1
ATOM 1592 C C . GLU A 1 211 ? -2.490 12.510 -24.354 1.00 87.25 211 GLU A C 1
ATOM 1594 O O . GLU A 1 211 ? -2.455 13.742 -24.294 1.00 87.25 211 GLU A O 1
ATOM 1599 N N . LEU A 1 212 ? -1.365 11.792 -24.421 1.00 87.94 212 LEU A N 1
ATOM 1600 C CA . LEU A 1 212 ? -0.027 12.402 -24.378 1.00 87.94 212 LEU A CA 1
ATOM 1601 C C . LEU A 1 212 ? 0.455 12.911 -25.748 1.00 87.94 212 LEU A C 1
ATOM 1603 O O . LEU A 1 212 ? 1.536 13.503 -25.861 1.00 87.94 212 LEU A O 1
ATOM 1607 N N . GLY A 1 213 ? -0.333 12.685 -26.800 1.00 86.94 213 GLY A N 1
ATOM 1608 C CA . GLY A 1 213 ? -0.013 13.072 -28.169 1.00 86.94 213 GLY A CA 1
ATOM 1609 C C . GLY A 1 213 ? 1.252 12.394 -28.704 1.00 86.94 213 GLY A C 1
ATOM 1610 O O . GLY A 1 213 ? 1.640 11.309 -28.274 1.00 86.94 213 GLY A O 1
ATOM 1611 N N . GLY A 1 214 ? 1.902 13.046 -29.667 1.00 81.12 214 GLY A N 1
ATOM 1612 C CA . GLY A 1 214 ? 3.115 12.545 -30.313 1.00 81.12 214 GLY A CA 1
ATOM 1613 C C . GLY A 1 214 ? 3.012 12.616 -31.831 1.00 81.12 214 GLY A C 1
ATOM 1614 O O . GLY A 1 214 ? 2.171 11.963 -32.439 1.00 81.12 214 GLY A O 1
ATOM 1615 N N . MET A 1 215 ? 3.862 13.437 -32.454 1.00 72.31 215 MET A N 1
ATOM 1616 C CA . MET A 1 215 ? 3.802 13.681 -33.902 1.00 72.31 215 MET A CA 1
ATOM 1617 C C . MET A 1 215 ? 4.452 12.556 -34.726 1.00 72.31 215 MET A C 1
ATOM 1619 O O . MET A 1 215 ? 3.999 12.266 -35.826 1.00 72.31 215 MET A O 1
ATOM 1623 N N . LEU A 1 216 ? 5.522 11.941 -34.207 1.00 73.06 216 LEU A N 1
ATOM 1624 C CA . LEU A 1 216 ? 6.331 10.931 -34.917 1.00 73.06 216 LEU A CA 1
ATOM 1625 C C . LEU A 1 216 ? 6.329 9.558 -34.231 1.00 73.06 216 LEU A C 1
ATOM 1627 O O . LEU A 1 216 ? 6.506 8.534 -34.886 1.00 73.06 216 LEU A O 1
ATOM 1631 N N . ALA A 1 217 ? 6.149 9.542 -32.914 1.00 72.31 217 ALA A N 1
ATOM 1632 C CA . ALA A 1 217 ? 5.977 8.352 -32.096 1.00 72.31 217 ALA A CA 1
ATOM 1633 C C . ALA A 1 217 ? 4.945 8.684 -31.018 1.00 72.31 217 ALA A C 1
ATOM 1635 O O . ALA A 1 217 ? 4.934 9.810 -30.515 1.00 72.31 217 ALA A O 1
ATOM 1636 N N . SER A 1 218 ? 4.078 7.727 -30.692 1.00 85.56 218 SER A N 1
ATOM 1637 C CA . SER A 1 218 ? 3.061 7.914 -29.660 1.00 85.56 218 SER A CA 1
ATOM 1638 C C . SER A 1 218 ? 3.728 8.074 -28.295 1.00 85.56 218 SER A C 1
ATOM 1640 O O . SER A 1 218 ? 4.527 7.233 -27.881 1.00 85.56 218 SER A O 1
ATOM 1642 N N . ASN A 1 219 ? 3.397 9.138 -27.566 1.00 88.38 219 ASN A N 1
ATOM 1643 C CA . ASN A 1 219 ? 3.849 9.269 -26.185 1.00 88.38 219 ASN A CA 1
ATOM 1644 C C . ASN A 1 219 ? 3.142 8.270 -25.263 1.00 88.38 219 ASN A C 1
ATOM 1646 O O . ASN A 1 219 ? 3.724 7.884 -24.253 1.00 88.38 219 ASN A O 1
ATOM 1650 N N . ASN A 1 220 ? 1.959 7.777 -25.641 1.00 90.06 220 ASN A N 1
ATOM 1651 C CA . ASN A 1 220 ? 1.279 6.708 -24.913 1.00 90.06 220 ASN A CA 1
ATOM 1652 C C . ASN A 1 220 ? 2.081 5.398 -24.956 1.00 90.06 220 ASN A C 1
ATOM 1654 O O . ASN A 1 220 ? 2.249 4.778 -23.918 1.00 90.06 220 ASN A O 1
ATOM 1658 N N . SER A 1 221 ? 2.714 5.038 -26.083 1.00 90.56 221 SER A N 1
ATOM 1659 C CA . SER A 1 221 ? 3.586 3.847 -26.098 1.00 90.56 221 SER A CA 1
ATOM 1660 C C . SER A 1 221 ? 4.828 4.003 -25.214 1.00 90.56 221 SER A C 1
ATOM 1662 O O . SER A 1 221 ? 5.340 3.019 -24.684 1.00 90.56 221 SER A O 1
ATOM 1664 N N . ASN A 1 222 ? 5.314 5.237 -25.027 1.00 93.19 222 ASN A N 1
ATOM 1665 C CA . ASN A 1 222 ? 6.402 5.496 -24.082 1.00 93.19 222 ASN A CA 1
ATOM 1666 C C . ASN A 1 222 ? 5.908 5.384 -22.627 1.00 93.19 222 ASN A C 1
ATOM 1668 O O . ASN A 1 222 ? 6.674 4.965 -21.760 1.00 93.19 222 ASN A O 1
ATOM 1672 N N . LEU A 1 223 ? 4.650 5.763 -22.359 1.00 95.12 223 LEU A N 1
ATOM 1673 C CA . LEU A 1 223 ? 4.025 5.633 -21.043 1.00 95.12 223 LEU A CA 1
ATOM 1674 C C . LEU A 1 223 ? 3.860 4.157 -20.692 1.00 95.12 223 LEU A C 1
ATOM 1676 O O . LEU A 1 223 ? 4.376 3.746 -19.656 1.00 95.12 223 LEU A O 1
ATOM 1680 N N . ASP A 1 224 ? 3.260 3.365 -21.583 1.00 94.81 224 ASP A N 1
ATOM 1681 C CA . ASP A 1 224 ? 3.093 1.916 -21.415 1.00 94.81 224 ASP A CA 1
ATOM 1682 C C . ASP A 1 224 ? 4.432 1.251 -21.070 1.00 94.81 224 ASP A C 1
ATOM 1684 O O . ASP A 1 224 ? 4.560 0.528 -20.082 1.00 94.81 224 ASP A O 1
ATOM 1688 N N . HIS A 1 225 ? 5.481 1.595 -21.823 1.00 95.62 225 HIS A N 1
ATOM 1689 C CA . HIS A 1 225 ? 6.827 1.084 -21.583 1.00 95.62 225 HIS A CA 1
ATOM 1690 C C . HIS A 1 225 ? 7.398 1.475 -20.210 1.00 95.62 225 HIS A C 1
ATOM 1692 O O . HIS A 1 225 ? 8.078 0.681 -19.556 1.00 95.62 225 HIS A O 1
ATOM 1698 N N . VAL A 1 226 ? 7.154 2.703 -19.750 1.00 96.38 226 VAL A N 1
ATOM 1699 C CA . VAL A 1 226 ? 7.598 3.155 -18.425 1.00 96.38 226 VAL A CA 1
ATOM 1700 C C . VAL A 1 226 ? 6.834 2.447 -17.303 1.00 96.38 226 VAL A C 1
ATOM 1702 O O . VAL A 1 226 ? 7.465 2.053 -16.318 1.00 96.38 226 VAL A O 1
ATOM 1705 N N . LEU A 1 227 ? 5.528 2.222 -17.457 1.00 97.12 227 LEU A N 1
ATOM 1706 C CA . LEU A 1 227 ? 4.715 1.467 -16.497 1.00 97.12 227 LEU A CA 1
ATOM 1707 C C . LEU A 1 227 ? 5.176 0.005 -16.409 1.00 97.12 227 LEU A C 1
ATOM 1709 O O . LEU A 1 227 ? 5.417 -0.502 -15.309 1.00 97.12 227 LEU A O 1
ATOM 1713 N N . ASP A 1 228 ? 5.452 -0.632 -17.549 1.00 96.69 228 ASP A N 1
ATOM 1714 C CA . ASP A 1 228 ? 6.058 -1.966 -17.605 1.00 96.69 228 ASP A CA 1
ATOM 1715 C C . ASP A 1 228 ? 7.407 -2.010 -16.881 1.00 96.69 228 ASP A C 1
ATOM 1717 O O . ASP A 1 228 ? 7.722 -2.956 -16.152 1.00 96.69 228 ASP A O 1
ATOM 1721 N N . ARG A 1 229 ? 8.217 -0.960 -17.028 1.00 97.06 229 ARG A N 1
ATOM 1722 C CA . ARG A 1 229 ? 9.525 -0.853 -16.378 1.00 97.06 229 ARG A CA 1
ATOM 1723 C C . ARG A 1 229 ? 9.410 -0.707 -14.858 1.00 97.06 229 ARG A C 1
ATOM 1725 O O . ARG A 1 229 ? 10.187 -1.334 -14.135 1.00 97.06 229 ARG A O 1
ATOM 1732 N N . ILE A 1 230 ? 8.430 0.052 -14.368 1.00 97.75 230 ILE A N 1
ATOM 1733 C CA . ILE A 1 230 ? 8.093 0.126 -12.937 1.00 97.75 230 ILE A CA 1
ATOM 1734 C C . ILE A 1 230 ? 7.622 -1.252 -12.436 1.00 97.75 230 ILE A C 1
ATOM 1736 O O . ILE A 1 230 ? 8.072 -1.714 -11.386 1.00 97.75 230 ILE A O 1
ATOM 1740 N N . SER A 1 231 ? 6.796 -1.957 -13.215 1.00 97.19 231 SER A N 1
ATOM 1741 C CA . SER A 1 231 ? 6.339 -3.320 -12.907 1.00 97.19 231 SER A CA 1
ATOM 1742 C C . SER A 1 231 ? 7.501 -4.317 -12.810 1.00 97.19 231 SER A C 1
ATOM 1744 O O . SER A 1 231 ? 7.556 -5.124 -11.879 1.00 97.19 231 SER A O 1
ATOM 1746 N N . LEU A 1 232 ? 8.470 -4.251 -13.734 1.00 96.62 232 LEU A N 1
ATOM 1747 C CA . LEU A 1 232 ? 9.689 -5.068 -13.697 1.00 96.62 232 LEU A CA 1
ATOM 1748 C C . LEU A 1 232 ? 10.486 -4.833 -12.410 1.00 96.62 232 LEU A C 1
ATOM 1750 O O . LEU A 1 232 ? 10.889 -5.805 -11.769 1.00 96.62 232 LEU A O 1
ATOM 1754 N N . PHE A 1 233 ? 10.665 -3.569 -12.009 1.00 96.94 233 PHE A N 1
ATOM 1755 C CA . PHE A 1 233 ? 11.312 -3.230 -10.741 1.00 96.94 233 PHE A CA 1
ATOM 1756 C C . PHE A 1 233 ? 10.557 -3.823 -9.546 1.00 96.94 233 PHE A C 1
ATOM 1758 O O . PHE A 1 233 ? 11.166 -4.496 -8.717 1.00 96.94 233 PHE A O 1
ATOM 1765 N N . GLY A 1 234 ? 9.231 -3.648 -9.484 1.00 92.00 234 GLY A N 1
ATOM 1766 C CA . GLY A 1 234 ? 8.398 -4.188 -8.402 1.00 92.00 234 GLY A CA 1
ATOM 1767 C C . GLY A 1 234 ? 8.456 -5.716 -8.284 1.00 92.00 234 GLY A C 1
ATOM 1768 O O . GLY A 1 234 ? 8.350 -6.261 -7.189 1.00 92.00 234 GLY A O 1
ATOM 1769 N N . LYS A 1 235 ? 8.699 -6.416 -9.399 1.00 95.50 235 LYS A N 1
ATOM 1770 C CA . LYS A 1 235 ? 8.906 -7.874 -9.453 1.00 95.50 235 LYS A CA 1
ATOM 1771 C C . LYS A 1 235 ? 10.345 -8.306 -9.129 1.00 95.50 235 LYS A C 1
ATOM 1773 O O . LYS A 1 235 ? 10.641 -9.498 -9.179 1.00 95.50 235 LYS A O 1
ATOM 1778 N N . GLY A 1 236 ? 11.254 -7.370 -8.846 1.00 92.62 236 GLY A N 1
ATOM 1779 C CA . GLY A 1 236 ? 12.677 -7.642 -8.614 1.00 92.62 236 GLY A CA 1
ATOM 1780 C C . GLY A 1 236 ? 13.445 -8.066 -9.872 1.00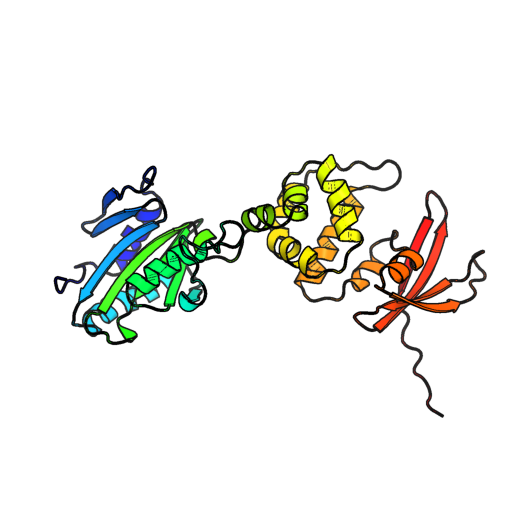 92.62 236 GLY A C 1
ATOM 1781 O O . GLY A 1 236 ? 14.546 -8.609 -9.775 1.00 92.62 236 GLY A O 1
ATOM 1782 N N . ALA A 1 237 ? 12.882 -7.850 -11.064 1.00 96.00 237 ALA A N 1
ATOM 1783 C CA . ALA A 1 237 ? 13.547 -8.161 -12.321 1.00 96.00 237 ALA A CA 1
ATOM 1784 C C . ALA A 1 237 ? 14.545 -7.055 -12.697 1.00 96.00 237 ALA A C 1
ATOM 1786 O O . ALA A 1 237 ? 14.319 -5.869 -12.461 1.00 96.00 237 ALA A O 1
ATOM 1787 N N . CYS A 1 238 ? 15.655 -7.429 -13.341 1.00 96.44 238 CYS A N 1
ATOM 1788 C CA . CYS A 1 238 ? 16.612 -6.438 -13.824 1.00 96.44 238 CYS A CA 1
ATOM 1789 C C . CYS A 1 238 ? 15.995 -5.585 -14.942 1.00 96.44 238 CYS A C 1
ATOM 1791 O O . CYS A 1 238 ? 15.527 -6.113 -15.952 1.00 96.44 238 CYS A O 1
ATOM 1793 N N . LEU A 1 239 ? 16.099 -4.261 -14.807 1.00 97.12 239 LEU A N 1
ATOM 1794 C CA . LEU A 1 239 ? 15.513 -3.288 -15.732 1.00 97.12 239 LEU A CA 1
ATOM 1795 C C . LEU A 1 239 ? 16.050 -3.365 -17.168 1.00 97.12 239 LEU A C 1
ATOM 1797 O O . LEU A 1 239 ? 15.408 -2.852 -18.078 1.00 97.12 239 LEU A O 1
ATOM 1801 N N . CYS A 1 240 ? 17.189 -4.027 -17.405 1.00 97.12 240 CYS A N 1
ATOM 1802 C CA . CYS A 1 240 ? 17.667 -4.285 -18.769 1.00 97.12 240 CYS A CA 1
ATOM 1803 C C . CYS A 1 240 ? 16.730 -5.193 -19.583 1.00 97.12 240 CYS A C 1
ATOM 1805 O O . CYS A 1 240 ? 16.814 -5.191 -20.805 1.00 97.12 240 CYS A O 1
ATOM 1807 N N . ALA A 1 241 ? 15.816 -5.933 -18.940 1.00 96.19 241 ALA A N 1
ATOM 1808 C CA . ALA A 1 241 ? 14.783 -6.690 -19.646 1.00 96.19 241 ALA A CA 1
ATOM 1809 C C . ALA A 1 241 ? 13.861 -5.781 -20.482 1.00 96.19 241 ALA A C 1
ATOM 1811 O O . ALA A 1 241 ? 13.309 -6.226 -21.481 1.00 96.19 241 ALA A O 1
ATOM 1812 N N . ALA A 1 242 ? 13.755 -4.499 -20.120 1.00 96.06 242 ALA A N 1
ATOM 1813 C CA . ALA A 1 242 ? 12.996 -3.501 -20.864 1.00 96.06 242 ALA A CA 1
ATOM 1814 C C . ALA A 1 242 ? 13.682 -3.079 -22.185 1.00 96.06 242 ALA A C 1
ATOM 1816 O O . ALA A 1 242 ? 13.069 -2.431 -23.024 1.00 96.06 242 ALA A O 1
ATOM 1817 N N . TYR A 1 243 ? 14.955 -3.420 -22.413 1.00 95.94 243 TYR A N 1
ATOM 1818 C CA . TYR A 1 243 ? 15.666 -2.986 -23.623 1.00 95.94 243 TYR A CA 1
ATOM 1819 C C . TYR A 1 243 ? 15.111 -3.600 -24.915 1.00 95.94 243 TYR A C 1
ATOM 1821 O O . TYR A 1 243 ? 15.254 -3.007 -25.980 1.00 95.94 243 TYR A O 1
ATOM 1829 N N . PHE A 1 244 ? 14.448 -4.756 -24.833 1.00 92.81 244 PHE A N 1
ATOM 1830 C CA . PHE A 1 244 ? 13.869 -5.426 -26.001 1.00 92.81 244 PHE A CA 1
ATOM 1831 C C . PHE A 1 244 ? 12.584 -4.773 -26.509 1.00 92.81 244 PHE A C 1
ATOM 1833 O O . PHE A 1 244 ? 12.274 -4.874 -27.692 1.00 92.81 244 PHE A O 1
ATOM 1840 N N . SER A 1 245 ? 11.818 -4.146 -25.616 1.00 88.88 245 SER A N 1
ATOM 1841 C CA . SER A 1 245 ? 10.475 -3.646 -25.916 1.00 88.88 245 SER A CA 1
ATOM 1842 C C . SER A 1 245 ? 10.466 -2.206 -26.415 1.00 88.88 245 SER A C 1
ATOM 1844 O O . SER A 1 245 ? 9.405 -1.705 -26.777 1.00 88.88 245 SER A O 1
ATOM 1846 N N . HIS A 1 246 ? 11.618 -1.522 -26.440 1.00 92.62 246 HIS A N 1
ATOM 1847 C CA . HIS A 1 246 ? 11.634 -0.091 -26.704 1.00 92.62 246 HIS A CA 1
ATOM 1848 C C . HIS A 1 246 ? 12.896 0.415 -27.386 1.00 92.62 246 HIS A C 1
ATOM 1850 O O . HIS A 1 246 ? 14.027 0.109 -27.016 1.00 92.62 246 HIS A O 1
ATOM 1856 N N . GLN A 1 247 ? 12.679 1.282 -28.365 1.00 92.38 247 GLN A N 1
ATOM 1857 C CA . GLN A 1 247 ? 13.688 1.653 -29.344 1.00 92.38 247 GLN A CA 1
ATOM 1858 C C . GLN A 1 247 ? 14.498 2.906 -28.990 1.00 92.38 247 GLN A C 1
ATOM 1860 O O . GLN A 1 247 ? 15.364 3.289 -29.765 1.00 92.38 247 GLN A O 1
ATOM 1865 N N . PHE A 1 248 ? 14.211 3.569 -27.862 1.00 94.06 248 PHE A N 1
ATOM 1866 C CA . PHE A 1 248 ? 14.885 4.811 -27.433 1.00 94.06 248 PHE A CA 1
ATOM 1867 C C . PHE A 1 248 ? 16.040 4.600 -26.438 1.00 94.06 248 PHE A C 1
ATOM 1869 O O . PHE A 1 248 ? 16.553 5.561 -25.858 1.00 94.06 248 PHE A O 1
ATOM 1876 N N . TYR A 1 249 ? 16.478 3.354 -26.245 1.00 95.69 249 TYR A N 1
ATOM 1877 C CA . TYR A 1 249 ? 17.659 3.048 -25.439 1.00 95.69 249 TYR A CA 1
ATOM 1878 C C . TYR A 1 249 ? 18.945 3.250 -26.231 1.00 95.69 249 TYR A C 1
ATOM 1880 O O . TYR A 1 249 ? 19.477 2.330 -26.844 1.00 95.69 249 TYR A O 1
ATOM 1888 N N . ASP A 1 250 ? 19.457 4.471 -26.184 1.00 95.81 250 ASP A N 1
ATOM 1889 C CA . ASP A 1 250 ? 20.764 4.807 -26.734 1.00 95.81 250 ASP A CA 1
ATOM 1890 C C . ASP A 1 250 ? 21.889 4.153 -25.902 1.00 95.81 250 ASP A C 1
ATOM 1892 O O . ASP A 1 250 ? 22.039 4.490 -24.720 1.00 95.81 250 ASP A O 1
ATOM 1896 N N . PRO A 1 251 ? 22.706 3.248 -26.479 1.00 96.50 251 PRO A N 1
ATOM 1897 C CA . PRO A 1 251 ? 23.757 2.547 -25.749 1.00 96.50 251 PRO A CA 1
ATOM 1898 C C . PRO A 1 251 ? 24.816 3.492 -25.172 1.00 96.50 251 PRO A C 1
ATOM 1900 O O . PRO A 1 251 ? 25.398 3.184 -24.132 1.00 96.50 251 PRO A O 1
ATOM 1903 N N . GLU A 1 252 ? 25.056 4.653 -25.787 1.00 96.38 252 GLU A N 1
ATOM 1904 C CA . GLU A 1 252 ? 26.021 5.629 -25.275 1.00 96.38 252 GLU A CA 1
ATOM 1905 C C . GLU A 1 252 ? 25.462 6.383 -24.069 1.00 96.38 252 GLU A C 1
ATOM 1907 O O . GLU A 1 252 ? 26.165 6.550 -23.070 1.00 96.38 252 GLU A O 1
ATOM 1912 N N . LYS A 1 253 ? 24.178 6.764 -24.102 1.00 96.56 253 LYS A N 1
ATOM 1913 C CA . LYS A 1 253 ? 23.510 7.381 -22.942 1.00 96.56 253 LYS A CA 1
ATOM 1914 C C . LYS A 1 253 ? 23.392 6.399 -21.784 1.00 96.56 253 LYS A C 1
ATOM 1916 O O . LYS A 1 253 ? 23.658 6.770 -20.642 1.00 96.56 253 LYS A O 1
ATOM 1921 N N . GLU A 1 254 ? 23.049 5.145 -22.064 1.00 97.75 254 GLU A N 1
ATOM 1922 C CA . GLU A 1 254 ? 22.989 4.101 -21.041 1.00 97.75 254 GLU A CA 1
ATOM 1923 C C . GLU A 1 254 ? 24.379 3.806 -20.450 1.00 97.75 254 GLU A C 1
ATOM 1925 O O . GLU A 1 254 ? 24.508 3.599 -19.241 1.00 97.75 254 GLU A O 1
ATOM 1930 N N . ALA A 1 255 ? 25.443 3.841 -21.260 1.00 97.38 255 ALA A N 1
ATOM 1931 C CA . ALA A 1 255 ? 26.813 3.716 -20.765 1.00 97.38 255 ALA A CA 1
ATOM 1932 C C . ALA A 1 255 ? 27.233 4.927 -19.917 1.00 97.38 255 ALA A C 1
ATOM 1934 O O . ALA A 1 255 ? 27.832 4.753 -18.853 1.00 97.38 255 ALA A O 1
ATOM 1935 N N . HIS A 1 256 ? 26.880 6.144 -20.342 1.00 97.25 256 HIS A N 1
ATOM 1936 C CA . HIS A 1 256 ? 27.149 7.381 -19.606 1.00 97.25 256 HIS A CA 1
ATOM 1937 C C . HIS A 1 256 ? 26.476 7.387 -18.225 1.00 97.25 256 HIS A C 1
ATOM 1939 O O . HIS A 1 256 ? 27.109 7.728 -17.227 1.00 97.25 256 HIS A O 1
ATOM 1945 N N . ARG A 1 257 ? 25.229 6.903 -18.147 1.00 95.88 257 ARG A N 1
ATOM 1946 C CA . ARG A 1 257 ? 24.485 6.690 -16.891 1.00 95.88 257 ARG A CA 1
ATOM 1947 C C . ARG A 1 257 ? 24.987 5.505 -16.065 1.00 95.88 257 ARG A C 1
ATOM 1949 O O . ARG A 1 257 ? 24.467 5.246 -14.988 1.00 95.88 257 ARG A O 1
ATOM 1956 N N . ARG A 1 258 ? 25.999 4.776 -16.548 1.00 96.44 258 ARG A N 1
ATOM 1957 C CA . ARG A 1 258 ? 26.548 3.571 -15.908 1.00 96.44 258 ARG A CA 1
ATOM 1958 C C . ARG A 1 258 ? 25.505 2.463 -15.721 1.00 96.44 258 ARG A C 1
ATOM 1960 O O . ARG A 1 258 ? 25.631 1.658 -14.806 1.00 96.44 258 ARG A O 1
ATOM 1967 N N . HIS A 1 259 ? 24.523 2.374 -16.612 1.00 96.88 259 HIS A N 1
ATOM 1968 C CA . HIS A 1 259 ? 23.568 1.263 -16.660 1.00 96.88 259 HIS A CA 1
ATOM 1969 C C . HIS A 1 259 ? 24.134 0.060 -17.417 1.00 96.88 259 HIS A C 1
ATOM 1971 O O . HIS A 1 259 ? 23.876 -1.100 -17.081 1.00 96.88 259 HIS A O 1
ATOM 1977 N N . VAL A 1 260 ? 24.944 0.343 -18.437 1.00 97.94 260 VAL A N 1
ATOM 1978 C CA . VAL A 1 260 ? 25.659 -0.660 -19.226 1.00 97.94 260 VAL A CA 1
ATOM 1979 C C . VAL A 1 260 ? 27.139 -0.309 -19.346 1.00 97.94 260 VAL A C 1
ATOM 1981 O O . VAL A 1 260 ? 27.600 0.770 -18.963 1.00 97.94 260 VAL A O 1
ATOM 1984 N N . ARG A 1 261 ? 27.915 -1.243 -19.881 1.00 97.94 261 ARG A N 1
ATOM 1985 C CA . ARG A 1 261 ? 29.254 -1.010 -20.417 1.00 97.94 261 ARG A CA 1
ATOM 1986 C C . ARG A 1 261 ? 29.261 -1.465 -21.870 1.00 97.94 261 ARG A C 1
ATOM 1988 O O . ARG A 1 261 ? 28.885 -2.598 -22.138 1.00 97.94 261 ARG A O 1
ATOM 1995 N N . ILE A 1 262 ? 29.716 -0.616 -22.785 1.00 97.25 262 ILE A N 1
ATOM 1996 C CA . ILE A 1 262 ? 30.036 -1.049 -24.149 1.00 97.25 262 ILE A CA 1
ATOM 1997 C C . ILE A 1 262 ? 31.362 -1.812 -24.061 1.00 97.25 262 ILE A C 1
ATOM 1999 O O . ILE A 1 262 ? 32.361 -1.250 -23.611 1.00 97.25 262 ILE A O 1
ATOM 2003 N N . VAL A 1 263 ? 31.346 -3.103 -24.385 1.00 96.94 263 VAL A N 1
ATOM 2004 C CA . VAL A 1 263 ? 32.494 -4.013 -24.228 1.00 96.94 263 VAL A CA 1
ATOM 2005 C C . VAL A 1 263 ? 33.179 -4.343 -25.548 1.00 96.94 263 VAL A C 1
ATOM 2007 O O . VAL A 1 263 ? 34.353 -4.693 -25.538 1.00 96.94 263 VAL A O 1
ATOM 2010 N N . GLU A 1 264 ? 32.469 -4.216 -26.666 1.00 94.88 264 GLU A N 1
ATOM 2011 C CA . GLU A 1 264 ? 32.978 -4.539 -27.997 1.00 94.88 264 GLU A CA 1
ATOM 2012 C C . GLU A 1 264 ? 32.181 -3.783 -29.070 1.00 94.88 264 GLU A C 1
ATOM 2014 O O . GLU A 1 264 ? 31.057 -3.331 -28.831 1.00 94.88 264 GLU A O 1
ATOM 2019 N N . THR A 1 265 ? 32.769 -3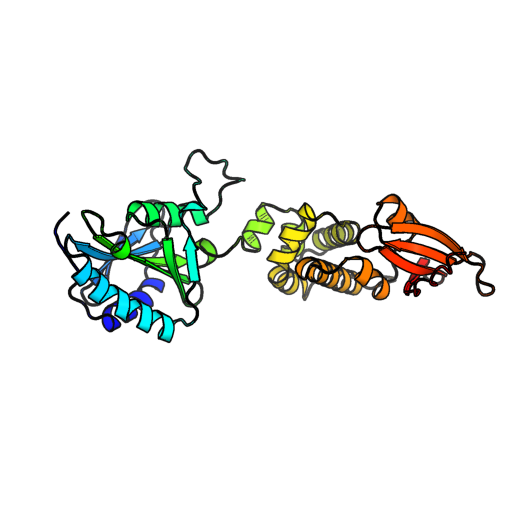.654 -30.256 1.00 93.94 265 THR A N 1
ATOM 2020 C CA . THR A 1 265 ? 32.104 -3.193 -31.479 1.00 93.94 265 THR A CA 1
ATOM 2021 C C . THR A 1 265 ? 32.225 -4.270 -32.547 1.00 93.94 265 THR A C 1
ATOM 2023 O O . THR A 1 265 ? 33.334 -4.743 -32.798 1.00 93.94 265 THR A O 1
ATOM 2026 N N . VAL A 1 266 ? 31.118 -4.625 -33.194 1.00 91.81 266 VAL A N 1
ATOM 2027 C CA . VAL A 1 266 ? 31.052 -5.690 -34.201 1.00 91.81 266 VAL A CA 1
ATOM 2028 C C . VAL A 1 266 ? 30.753 -5.066 -35.564 1.00 91.81 266 VAL A C 1
ATOM 2030 O O . VAL A 1 266 ? 29.768 -4.335 -35.680 1.00 91.81 266 VAL A O 1
ATOM 2033 N N . PRO A 1 267 ? 31.578 -5.307 -36.600 1.00 91.25 267 PRO A N 1
ATOM 2034 C CA . PRO A 1 267 ? 31.273 -4.849 -37.952 1.00 91.25 267 PRO A CA 1
ATOM 2035 C C . PRO A 1 267 ? 29.892 -5.332 -38.410 1.00 91.25 267 PRO A C 1
ATOM 2037 O O . PRO A 1 267 ? 29.537 -6.490 -38.198 1.00 91.25 267 PRO A O 1
ATOM 2040 N N . ASN A 1 268 ? 29.131 -4.447 -39.050 1.00 85.06 268 ASN A N 1
ATOM 2041 C CA . ASN A 1 268 ? 27.825 -4.758 -39.617 1.00 85.06 268 ASN A CA 1
ATOM 2042 C C . ASN A 1 268 ? 27.819 -4.324 -41.085 1.00 85.06 268 ASN A C 1
ATOM 2044 O O . ASN A 1 268 ? 27.687 -3.141 -41.382 1.00 85.06 268 ASN A O 1
ATOM 2048 N N . ASP A 1 269 ? 27.971 -5.282 -42.001 1.00 83.50 269 ASP A N 1
ATOM 2049 C CA . ASP A 1 269 ? 28.085 -5.016 -43.444 1.00 83.50 269 ASP A CA 1
ATOM 2050 C C . ASP A 1 269 ? 26.818 -4.374 -44.046 1.00 83.50 269 ASP A C 1
ATOM 2052 O O . ASP A 1 269 ? 26.856 -3.828 -45.149 1.00 83.50 269 ASP A O 1
ATOM 2056 N N . GLY A 1 270 ? 25.689 -4.427 -43.329 1.00 81.06 270 GLY A N 1
ATOM 2057 C CA . GLY A 1 270 ? 24.437 -3.774 -43.709 1.00 81.06 270 GLY A CA 1
ATOM 2058 C C . GLY A 1 270 ? 24.317 -2.317 -43.253 1.00 81.06 270 GLY A C 1
ATOM 2059 O O . GLY A 1 270 ? 23.320 -1.673 -43.583 1.00 81.06 270 GLY A O 1
ATOM 2060 N N . GLN A 1 271 ? 25.284 -1.788 -42.493 1.00 79.62 271 GLN A N 1
ATOM 2061 C CA . GLN A 1 271 ? 25.209 -0.460 -41.883 1.00 79.62 271 GLN A CA 1
ATOM 2062 C C . GLN A 1 271 ? 26.520 0.327 -41.975 1.00 79.62 271 GLN A C 1
ATOM 2064 O O . GLN A 1 271 ? 27.616 -0.215 -42.042 1.00 79.62 271 GLN A O 1
ATOM 2069 N N . TRP A 1 272 ? 26.408 1.657 -41.926 1.00 79.81 272 TRP A N 1
ATOM 2070 C CA . TRP A 1 272 ? 27.569 2.558 -41.910 1.00 79.81 272 TRP A CA 1
ATOM 2071 C C . TRP A 1 272 ? 28.292 2.603 -40.559 1.00 79.81 272 TRP A C 1
ATOM 2073 O O . TRP A 1 272 ? 29.417 3.093 -40.481 1.00 79.81 272 TRP A O 1
ATOM 2083 N N . VAL A 1 273 ? 27.644 2.133 -39.491 1.00 86.31 273 VAL A N 1
ATOM 2084 C CA . VAL A 1 273 ? 28.202 2.097 -38.139 1.00 86.31 273 VAL A CA 1
ATOM 2085 C C . VAL A 1 273 ? 28.251 0.654 -37.636 1.00 86.31 273 VAL A C 1
ATOM 2087 O O . VAL A 1 273 ? 27.297 -0.084 -37.863 1.00 86.31 273 VAL A O 1
ATOM 2090 N N . PRO A 1 274 ? 29.330 0.243 -36.945 1.00 90.00 274 PRO A N 1
ATOM 2091 C CA . PRO A 1 274 ? 29.370 -1.048 -36.272 1.00 90.00 274 PRO A CA 1
ATOM 2092 C C . PRO A 1 274 ? 28.294 -1.159 -35.188 1.00 90.00 274 PRO A C 1
ATOM 2094 O O . PRO A 1 274 ? 27.984 -0.181 -34.492 1.00 90.00 274 PRO A O 1
ATOM 2097 N N . ASP A 1 275 ? 27.808 -2.378 -34.983 1.00 93.62 275 ASP A N 1
ATOM 2098 C CA . ASP A 1 275 ? 26.988 -2.719 -33.830 1.00 93.62 275 ASP A CA 1
ATOM 2099 C C . ASP A 1 275 ? 27.835 -2.651 -32.554 1.00 93.62 275 ASP A C 1
ATOM 2101 O O . ASP A 1 275 ? 29.064 -2.775 -32.575 1.00 93.62 275 ASP A O 1
ATOM 2105 N N . ARG A 1 276 ? 27.182 -2.468 -31.406 1.00 95.44 276 ARG A N 1
ATOM 2106 C CA . ARG A 1 276 ? 27.849 -2.446 -30.094 1.00 95.44 276 ARG A CA 1
ATOM 2107 C C . ARG A 1 276 ? 27.454 -3.671 -29.289 1.00 95.44 276 ARG A C 1
ATOM 2109 O O . ARG A 1 276 ? 26.267 -3.959 -29.180 1.00 95.44 276 ARG A O 1
ATOM 2116 N N . ILE A 1 277 ? 28.413 -4.329 -28.644 1.00 97.19 277 ILE A N 1
ATOM 2117 C CA . ILE A 1 277 ? 28.106 -5.279 -27.573 1.00 97.19 277 ILE A CA 1
ATOM 2118 C C . ILE A 1 277 ? 28.078 -4.513 -26.258 1.00 97.19 277 ILE A C 1
ATOM 2120 O O . ILE A 1 277 ? 29.083 -3.944 -25.829 1.00 97.19 277 ILE A O 1
ATOM 2124 N N . CYS A 1 278 ? 26.918 -4.499 -25.616 1.00 97.94 278 CYS A N 1
ATOM 2125 C CA . CYS A 1 278 ? 26.695 -3.867 -24.326 1.00 97.94 278 CYS A CA 1
ATOM 2126 C C . CYS A 1 278 ? 26.488 -4.932 -23.250 1.00 97.94 278 CYS A C 1
ATOM 2128 O O . CYS A 1 278 ? 25.774 -5.903 -23.463 1.00 97.94 278 CYS A O 1
ATOM 2130 N N . GLU A 1 279 ? 27.070 -4.733 -22.074 1.00 98.12 279 GLU A N 1
ATOM 2131 C CA . GLU A 1 279 ? 26.898 -5.581 -20.895 1.00 98.12 279 GLU A CA 1
ATOM 2132 C C . GLU A 1 279 ? 26.151 -4.794 -19.814 1.00 98.12 279 GLU A C 1
ATOM 2134 O O . GLU A 1 279 ? 26.579 -3.701 -19.434 1.00 98.12 279 GLU A O 1
ATOM 2139 N N . CYS A 1 280 ? 25.028 -5.323 -19.325 1.00 97.94 280 CYS A N 1
ATOM 2140 C CA . CYS A 1 280 ? 24.290 -4.731 -18.213 1.00 97.94 280 CYS A CA 1
ATOM 2141 C C . CYS A 1 280 ? 25.136 -4.781 -16.939 1.00 97.94 280 CYS A C 1
ATOM 2143 O O . CYS A 1 280 ? 25.638 -5.840 -16.567 1.00 97.94 280 CYS A O 1
ATOM 2145 N N . ARG A 1 281 ? 25.250 -3.653 -16.236 1.00 97.06 281 ARG A N 1
ATOM 2146 C CA . ARG A 1 281 ? 26.054 -3.571 -15.009 1.00 97.06 281 ARG A CA 1
ATOM 2147 C C . ARG A 1 281 ? 25.401 -4.222 -13.789 1.00 97.06 281 ARG A C 1
ATOM 2149 O O . ARG A 1 281 ? 26.126 -4.589 -12.875 1.00 97.06 281 ARG A O 1
ATOM 2156 N N . ASP A 1 282 ? 24.084 -4.423 -13.808 1.00 94.75 282 ASP A N 1
ATOM 2157 C CA . ASP A 1 282 ? 23.359 -4.997 -12.665 1.00 94.75 282 ASP A CA 1
ATOM 2158 C C . ASP A 1 282 ? 23.295 -6.530 -12.719 1.00 94.75 282 ASP A C 1
ATOM 2160 O O . ASP A 1 282 ? 23.397 -7.195 -11.695 1.00 94.75 282 ASP A O 1
ATOM 2164 N N . CYS A 1 283 ? 23.113 -7.109 -13.912 1.00 95.75 283 CYS A N 1
ATOM 2165 C CA . CYS A 1 283 ? 22.906 -8.556 -14.073 1.00 95.75 283 CYS A CA 1
ATOM 2166 C C . CYS A 1 283 ? 23.901 -9.244 -15.018 1.00 95.75 283 CYS A C 1
ATOM 2168 O O . CYS A 1 283 ? 23.819 -10.455 -15.204 1.00 95.75 283 CYS A O 1
ATOM 2170 N N . GLY A 1 284 ? 24.799 -8.497 -15.667 1.00 96.31 284 GLY A N 1
ATOM 2171 C CA . GLY A 1 284 ? 25.823 -9.046 -16.561 1.00 96.31 284 GLY A CA 1
ATOM 2172 C C . GLY A 1 284 ? 25.329 -9.558 -17.920 1.00 96.31 284 GLY A C 1
ATOM 2173 O O . GLY A 1 284 ? 26.147 -10.028 -18.712 1.00 96.31 284 GLY A O 1
ATOM 2174 N N . ARG A 1 285 ? 24.024 -9.476 -18.229 1.00 96.06 285 ARG A N 1
ATOM 2175 C CA . ARG A 1 285 ? 23.501 -9.859 -19.556 1.00 96.06 285 ARG A CA 1
ATOM 2176 C C . ARG A 1 285 ? 24.138 -9.023 -20.657 1.00 96.06 285 ARG A C 1
ATOM 2178 O O . ARG A 1 285 ? 24.385 -7.830 -20.462 1.00 96.06 285 ARG A O 1
ATOM 2185 N N . ARG A 1 286 ? 24.373 -9.647 -21.812 1.00 96.94 286 ARG A N 1
ATOM 2186 C CA . ARG A 1 286 ? 24.991 -9.007 -22.973 1.00 96.94 286 ARG A CA 1
ATOM 2187 C C . ARG A 1 286 ? 24.013 -8.861 -24.122 1.00 96.94 286 ARG A C 1
ATOM 2189 O O . ARG A 1 286 ? 23.189 -9.736 -24.369 1.00 96.94 286 ARG A O 1
ATOM 2196 N N . PHE A 1 287 ? 24.157 -7.758 -24.839 1.00 97.38 287 PHE A N 1
ATOM 2197 C CA . PHE A 1 287 ? 23.276 -7.371 -25.924 1.00 97.38 287 PHE A CA 1
ATOM 2198 C C . PHE A 1 287 ? 24.102 -6.889 -27.105 1.00 97.38 287 PHE A C 1
ATOM 2200 O O . PHE A 1 287 ? 25.005 -6.078 -26.914 1.00 97.38 287 PHE A O 1
ATOM 2207 N N . GLN A 1 288 ? 23.764 -7.334 -28.307 1.00 96.31 288 GLN A N 1
ATOM 2208 C CA . GLN A 1 288 ? 24.157 -6.660 -29.535 1.00 96.31 288 GLN A CA 1
ATOM 2209 C C . GLN A 1 288 ? 23.144 -5.553 -29.820 1.00 96.31 288 GLN A C 1
ATOM 2211 O O . GLN A 1 288 ? 21.933 -5.788 -29.791 1.00 96.31 288 GLN A O 1
ATOM 2216 N N . VAL A 1 289 ? 23.646 -4.343 -30.046 1.00 96.88 289 VAL A N 1
ATOM 2217 C CA . VAL A 1 289 ? 22.838 -3.142 -30.238 1.00 96.88 289 VAL A CA 1
ATOM 2218 C C . VAL A 1 289 ? 23.077 -2.593 -31.631 1.00 96.88 289 VAL A C 1
ATOM 2220 O O . VAL A 1 289 ? 24.163 -2.094 -31.936 1.00 96.88 289 VAL A O 1
ATOM 2223 N N . GLU A 1 290 ? 22.030 -2.682 -32.436 1.00 95.25 290 GLU A N 1
ATOM 2224 C CA . GLU A 1 290 ? 21.950 -2.177 -33.801 1.00 95.25 290 GLU A CA 1
ATOM 2225 C C . GLU A 1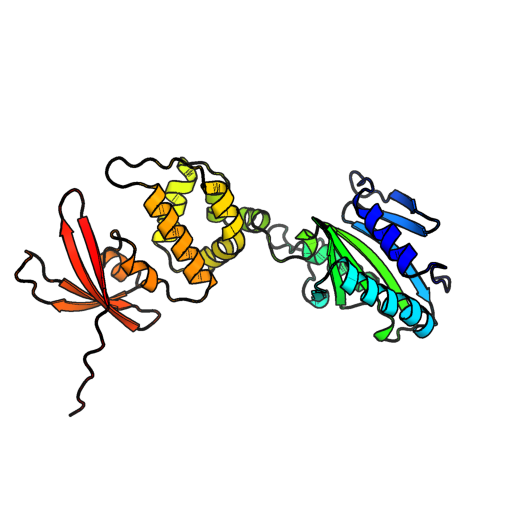 290 ? 21.424 -0.734 -33.770 1.00 95.25 290 GLU A C 1
ATOM 2227 O O . GLU A 1 290 ? 20.449 -0.449 -33.064 1.00 95.25 290 GLU A O 1
ATOM 2232 N N . LYS A 1 291 ? 22.047 0.180 -34.527 1.00 94.12 291 LYS A N 1
ATOM 2233 C CA . LYS A 1 291 ? 21.529 1.543 -34.728 1.00 94.12 291 LYS A CA 1
ATOM 2234 C C . LYS A 1 291 ? 20.770 1.588 -36.050 1.00 94.12 291 LYS A C 1
ATOM 2236 O O . LYS A 1 291 ? 21.346 1.310 -37.090 1.00 94.12 291 LYS A O 1
ATOM 2241 N N . GLY A 1 292 ? 19.535 2.067 -36.043 1.00 90.75 292 GLY A N 1
ATOM 2242 C CA . GLY A 1 292 ? 18.850 2.423 -37.280 1.00 90.75 292 GLY A CA 1
ATOM 2243 C C . GLY A 1 292 ? 18.456 3.889 -37.344 1.00 90.75 292 GLY A C 1
ATOM 2244 O O . GLY A 1 292 ? 18.430 4.606 -36.341 1.00 90.75 292 GLY A O 1
ATOM 2245 N N . GLU A 1 293 ? 18.178 4.345 -38.562 1.00 86.62 293 GLU A N 1
ATOM 2246 C CA . GLU A 1 293 ? 17.818 5.729 -38.847 1.00 86.62 293 GLU A CA 1
ATOM 2247 C C . GLU A 1 293 ? 16.794 5.764 -39.989 1.00 86.62 293 GLU A C 1
ATOM 2249 O O . GLU A 1 293 ? 17.029 5.208 -41.061 1.00 86.62 293 GLU A O 1
ATOM 2254 N N . TYR A 1 294 ? 15.630 6.373 -39.738 1.00 81.00 294 TYR A N 1
ATOM 2255 C CA . TYR A 1 294 ? 14.610 6.627 -40.764 1.00 81.00 294 TYR A CA 1
ATOM 2256 C C . TYR A 1 294 ? 13.882 7.950 -40.499 1.00 81.00 294 TYR A C 1
ATOM 2258 O O . TYR A 1 294 ? 14.253 8.978 -41.056 1.00 81.00 294 TYR A O 1
ATOM 2266 N N . HIS A 1 295 ? 12.892 7.952 -39.599 1.00 81.06 295 HIS A N 1
ATOM 2267 C CA . HIS A 1 295 ? 12.228 9.178 -39.127 1.00 81.06 295 HIS A CA 1
ATOM 2268 C C . HIS A 1 295 ? 12.883 9.770 -37.872 1.00 81.06 295 HIS A C 1
ATOM 2270 O O . HIS A 1 295 ? 12.731 10.954 -37.587 1.00 81.06 295 HIS A O 1
ATOM 2276 N N . TYR A 1 296 ? 13.607 8.939 -37.129 1.00 85.31 296 TYR A N 1
ATOM 2277 C CA . TYR A 1 296 ? 14.432 9.283 -35.977 1.00 85.31 296 TYR A CA 1
ATOM 2278 C C . TYR A 1 296 ? 15.434 8.146 -35.747 1.00 85.31 296 TYR A C 1
ATOM 2280 O O . TYR A 1 296 ? 15.290 7.055 -36.313 1.00 85.31 296 TYR A O 1
ATOM 2288 N N . THR A 1 297 ? 16.451 8.405 -34.927 1.00 90.62 297 THR A N 1
ATOM 2289 C CA . THR A 1 297 ? 17.394 7.374 -34.487 1.00 90.62 297 THR A CA 1
ATOM 2290 C C . THR A 1 297 ? 16.697 6.396 -33.554 1.00 90.62 297 THR A C 1
ATOM 2292 O O . THR A 1 297 ? 16.048 6.810 -32.592 1.00 90.62 297 THR A O 1
ATOM 2295 N N . TRP A 1 298 ? 16.874 5.109 -33.819 1.00 93.25 298 TRP A N 1
ATOM 2296 C CA . TRP A 1 298 ? 16.371 4.033 -32.980 1.00 93.25 298 TRP A CA 1
ATOM 2297 C C . TRP A 1 298 ? 17.461 2.999 -32.708 1.00 93.25 298 TRP A C 1
ATOM 2299 O O . TRP A 1 298 ? 18.440 2.888 -33.452 1.00 93.25 298 TRP A O 1
ATOM 2309 N N . TRP A 1 299 ? 17.281 2.237 -31.632 1.00 95.81 299 TRP A N 1
ATOM 2310 C CA . TRP A 1 299 ? 18.206 1.191 -31.212 1.00 95.81 299 TRP A CA 1
ATOM 2311 C C . TRP A 1 299 ? 17.465 -0.110 -30.970 1.00 95.81 299 TRP A C 1
ATOM 2313 O O . TRP A 1 299 ? 16.500 -0.152 -30.209 1.00 95.81 299 TRP A O 1
ATOM 2323 N N . LYS A 1 300 ? 17.942 -1.185 -31.591 1.00 95.81 300 LYS A N 1
ATOM 2324 C CA . LYS A 1 300 ? 17.421 -2.530 -31.365 1.00 95.81 300 LYS A CA 1
ATOM 2325 C C . LYS A 1 300 ? 18.425 -3.319 -30.549 1.00 95.81 300 LYS A C 1
ATOM 2327 O O . LYS A 1 300 ? 19.559 -3.523 -30.972 1.00 95.81 300 LYS A O 1
ATOM 2332 N N . TRP A 1 301 ? 17.981 -3.774 -29.386 1.00 97.00 301 TRP A N 1
ATOM 2333 C CA . TRP A 1 301 ? 18.774 -4.574 -28.466 1.00 97.00 301 TRP A CA 1
ATOM 2334 C C . TRP A 1 301 ? 18.418 -6.044 -28.659 1.00 97.00 301 TRP A C 1
ATOM 2336 O O . TRP A 1 301 ? 17.256 -6.418 -28.541 1.00 97.00 301 TRP A O 1
ATOM 2346 N N . THR A 1 302 ? 19.409 -6.880 -28.956 1.00 96.06 302 THR A N 1
ATOM 2347 C CA . THR A 1 302 ? 19.235 -8.332 -29.107 1.00 96.06 302 THR A CA 1
ATOM 2348 C C . THR A 1 302 ? 20.151 -9.040 -28.124 1.00 96.06 302 THR A C 1
ATOM 2350 O O . THR A 1 302 ? 21.338 -8.732 -28.067 1.00 96.06 302 THR A O 1
ATOM 2353 N N . GLU A 1 303 ? 19.622 -9.969 -27.327 1.00 95.12 303 GLU A N 1
ATOM 2354 C CA . GLU A 1 303 ? 20.442 -10.717 -26.372 1.00 95.12 303 GLU A CA 1
ATOM 2355 C C . GLU A 1 303 ? 21.429 -11.606 -27.121 1.00 95.12 303 GLU A C 1
ATOM 2357 O O . GLU A 1 303 ? 21.062 -12.286 -28.081 1.00 95.12 303 GLU A O 1
ATOM 2362 N N . VAL A 1 304 ? 22.679 -11.615 -26.668 1.00 92.75 304 VAL A N 1
ATOM 2363 C CA . VAL A 1 304 ? 23.700 -12.522 -27.190 1.00 92.75 304 VAL A CA 1
ATOM 2364 C C . VAL A 1 304 ? 24.102 -13.495 -26.094 1.00 92.75 304 VAL A C 1
ATOM 2366 O O . VAL A 1 304 ? 24.419 -13.098 -24.970 1.00 92.75 304 VAL A O 1
ATOM 2369 N N . ALA A 1 305 ? 24.089 -14.790 -26.415 1.00 78.00 305 ALA A N 1
ATOM 2370 C CA . ALA A 1 305 ? 24.614 -15.803 -25.513 1.00 78.00 305 ALA A CA 1
ATOM 2371 C C . ALA A 1 305 ? 26.092 -15.497 -25.227 1.00 78.00 305 ALA A C 1
ATOM 2373 O O . ALA A 1 305 ? 26.842 -15.141 -26.139 1.00 78.00 305 ALA A O 1
ATOM 2374 N N . GLN A 1 306 ? 26.527 -15.644 -23.971 1.00 59.00 306 GLN A N 1
ATOM 2375 C CA . GLN A 1 306 ? 27.956 -15.623 -23.670 1.00 59.00 306 GLN A CA 1
ATOM 2376 C C . GLN A 1 306 ? 28.625 -16.706 -24.521 1.00 59.00 306 GLN A C 1
ATOM 2378 O O . GLN A 1 306 ? 28.384 -17.896 -24.318 1.00 59.00 306 GLN A O 1
ATOM 2383 N N . LEU A 1 307 ? 29.457 -16.303 -25.484 1.00 47.25 307 LEU A N 1
ATOM 2384 C CA . LEU A 1 307 ? 30.388 -17.219 -26.127 1.00 47.25 307 LEU A CA 1
ATOM 2385 C C . LEU A 1 307 ? 31.285 -17.761 -25.013 1.00 47.25 307 LEU A C 1
ATOM 2387 O O . LEU A 1 307 ? 32.129 -17.041 -24.483 1.00 47.25 307 LEU A O 1
ATOM 2391 N N . GLY A 1 308 ? 31.023 -19.002 -24.597 1.00 38.41 308 GLY A N 1
ATOM 2392 C CA . GLY A 1 308 ? 31.770 -19.677 -23.549 1.00 38.41 308 GLY A CA 1
ATOM 2393 C C . GLY A 1 308 ? 33.260 -19.607 -23.854 1.00 38.41 308 GLY A C 1
ATOM 2394 O O . GLY A 1 308 ? 33.727 -20.162 -24.851 1.00 38.41 308 GLY A O 1
ATOM 2395 N N . GLY A 1 309 ? 33.999 -18.903 -22.998 1.00 35.72 309 GLY A N 1
ATOM 2396 C CA . GLY A 1 309 ? 35.449 -18.894 -23.035 1.00 35.72 309 GLY A CA 1
ATOM 2397 C C . GLY A 1 309 ? 35.953 -20.321 -22.863 1.00 35.72 309 GLY A C 1
ATOM 2398 O O . GLY A 1 309 ? 35.824 -20.913 -21.793 1.00 35.72 309 GLY A O 1
ATOM 2399 N N . LYS A 1 310 ? 36.542 -20.880 -23.922 1.00 32.78 310 LYS A N 1
ATOM 2400 C CA . LYS A 1 310 ? 37.508 -21.963 -23.770 1.00 32.78 310 LYS A CA 1
ATOM 2401 C C . LYS A 1 310 ? 38.694 -21.376 -23.011 1.00 32.78 310 LYS A C 1
ATOM 2403 O O . LYS A 1 310 ? 39.465 -20.613 -23.583 1.00 32.78 310 LYS A O 1
ATOM 2408 N N . HIS A 1 311 ? 38.812 -21.714 -21.732 1.00 36.12 311 HIS A N 1
ATOM 2409 C CA . HIS A 1 311 ? 40.084 -21.612 -21.034 1.00 36.12 311 HIS A CA 1
ATOM 2410 C C . HIS A 1 311 ? 41.078 -22.559 -21.719 1.00 36.12 311 HIS A C 1
ATOM 2412 O O . HIS A 1 311 ? 40.850 -23.769 -21.769 1.00 36.12 311 HIS A O 1
ATOM 2418 N N . ALA A 1 312 ? 42.144 -21.982 -22.262 1.00 32.53 312 ALA A N 1
ATOM 2419 C CA . ALA A 1 312 ? 43.430 -22.625 -22.483 1.00 32.53 312 ALA A CA 1
ATOM 2420 C C . ALA A 1 312 ? 44.473 -21.797 -21.729 1.00 32.53 312 ALA A C 1
ATOM 2422 O O . ALA A 1 312 ? 44.329 -20.550 -21.744 1.00 32.53 312 ALA A O 1
#

Sequence (312 aa):
MTDEIVDASPEQVVAVIEQMADLPWPDGDEWLEWEIDGLEGQTSFLMHVLPLGATSDAAALTSLTTPLSKLADQRWGVRYRFDATRFTDDADTDPASYDRRSAPASLVRALGSDNAAWWRSGSDAVVLVDNSAAAPETSKAAVLVLPAQWLAGPGAEEDALRSPLVADFLSGDKDRVLPALWAVFATRDPEILAPLARALPAIEKATADTELGGMLASNNSNLDHVLDRISLFGKGACLCAAYFSHQFYDPEKEAHRRHVRIVETVPNDGQWVPDRICECRDCGRRFQVEKGEYHYTWWKWTEVAQLGGKHA

Mean predicted aligned error: 10.28 Å

Foldseek 3Di:
DPADFDPDALVVVVVVLVCQVVDDEDDPADKDWDADPNFIWIHYNFWTKGWGGKHQPLVVSCVRVVVNVVVCCVPQNDKDKFQLVVACDDPPDDPLPHQLLPVVSVVLVVQVHRMWIWGDDPQKIWIWRWCSVVSDSITTIMIIIGGCCSRDDPELVNLVSNAVLSVLLLVLDLVSPLVSLVVLVLDPDCVRLVSCLRHLVSSCVSNVPRQNDDDPDGSVLSVVLSSVLSPCVNVVHLSCVSLQSFWPDDLVSCVVSVQWPFDDWADDPVDPGTWTWIAGPPPRWIWTWDWDDDPHITIHTDTDDPPDDPDD

Secondary structure (DSSP, 8-state):
---EE----HHHHHHHHHHHTTSPPPSTTPPEEEEETTEEEEE-SS-EEEEEEEES-HHHHHHHHHHHHHHHHHHH---EEEEGGG----TTS-TTT--TTHHHHHHHHHTT-SEEEEEEETTEEEEEEE-GGG--SSEEEEEEEEEGGGTSSPPHHHHHHH-HHHHHHHT--HHHHHHHHHHHHH---HHHHHHHHHHHHHHHHHHTT-----SSS-HHHHHHHHHHHHHHHHTT--GGGGGGS-TT--HHHHHHTTSEEEEEEE--TTSSS-EEEEEETTT--EEEEEEEESSSEEEEEEE---------

Organism: NCBI:txid1768010